Protein AF-A0AAU7AZY2-F1 (afdb_monomer_lite)

Radius of gyration: 29.82 Å; chains: 1; bounding box: 74×63×61 Å

Foldseek 3Di:
DDVVLVVLVVVVVVVLVVVLVVVDDPDDDPDPVVSVVSNVVSVVVCCVVCVVVLVVLVVVLVVVVVPDPCDDPVVSVCCSRVCVVVVNDDDPVVVVVVVVPDDLPQPPLVLLVVLVVVVQVVVVVQAPEDPQKDKDKDQFFFPAPQQDAQGKTKIFIWIWGDDDPFKIWTWEGQKMWIGGSSDSHIDIDGPHRHTHTLGIDTDDPQDPVNVVDDQDPSSVLVVCSNRSNPPCNVLVSLVVVCVRVVSHCPHPVNVRRHDDD

Organism: NCBI:txid2997339

Structure (mmCIF, N/CA/C/O backbone):
data_AF-A0AAU7AZY2-F1
#
_entry.id   AF-A0AAU7AZY2-F1
#
loop_
_atom_site.group_PDB
_atom_site.id
_atom_site.type_symbol
_atom_site.label_atom_id
_atom_site.label_alt_id
_atom_site.label_comp_id
_atom_site.label_asym_id
_atom_site.label_entity_id
_atom_site.label_seq_id
_atom_site.pdbx_PDB_ins_code
_atom_site.Cartn_x
_atom_site.Cartn_y
_atom_site.Cartn_z
_atom_site.occupancy
_atom_site.B_iso_or_equiv
_atom_site.auth_seq_id
_atom_site.auth_comp_id
_atom_site.auth_asym_id
_atom_site.auth_atom_id
_atom_site.pdbx_PDB_model_num
ATOM 1 N N . MET A 1 1 ? 48.987 -1.518 -33.619 1.00 43.12 1 MET A N 1
ATOM 2 C CA . MET A 1 1 ? 48.560 -0.159 -33.226 1.00 43.12 1 MET A CA 1
ATOM 3 C C . MET A 1 1 ? 47.787 0.430 -34.383 1.00 43.12 1 MET A C 1
ATOM 5 O O . MET A 1 1 ? 48.286 0.369 -35.498 1.00 43.12 1 MET A O 1
ATOM 9 N N . ASP A 1 2 ? 46.574 0.911 -34.129 1.00 46.41 2 ASP A N 1
ATOM 10 C CA . ASP A 1 2 ? 45.691 1.436 -35.169 1.00 46.41 2 ASP A CA 1
ATOM 11 C C . ASP A 1 2 ? 46.059 2.902 -35.482 1.00 46.41 2 ASP A C 1
ATOM 13 O O . ASP A 1 2 ? 46.004 3.741 -34.575 1.00 46.41 2 ASP A O 1
ATOM 17 N N . PRO A 1 3 ? 46.468 3.232 -36.722 1.00 54.12 3 PRO A N 1
ATOM 18 C CA . PRO A 1 3 ? 46.859 4.590 -37.099 1.00 54.12 3 PRO A CA 1
ATOM 19 C C . PRO A 1 3 ? 45.728 5.612 -36.913 1.00 54.12 3 PRO A C 1
ATOM 21 O O . PRO A 1 3 ? 46.008 6.790 -36.683 1.00 54.12 3 PRO A O 1
ATOM 24 N N . VAL A 1 4 ? 44.463 5.178 -36.940 1.00 49.12 4 VAL A N 1
ATOM 25 C CA . VAL A 1 4 ? 43.301 6.061 -36.760 1.00 49.12 4 VAL A CA 1
ATOM 26 C C . VAL A 1 4 ? 43.199 6.552 -35.314 1.00 49.12 4 VAL A C 1
ATOM 28 O O . VAL A 1 4 ? 42.989 7.741 -35.079 1.00 49.12 4 VAL A O 1
ATOM 31 N N . ALA A 1 5 ? 43.425 5.669 -34.337 1.00 46.25 5 ALA A N 1
ATOM 32 C CA . ALA A 1 5 ? 43.398 6.029 -32.919 1.00 46.25 5 ALA A CA 1
ATOM 33 C C . ALA A 1 5 ? 44.541 6.990 -32.547 1.00 46.25 5 ALA A C 1
ATOM 35 O O . ALA A 1 5 ? 44.341 7.932 -31.780 1.00 46.25 5 ALA A O 1
ATOM 36 N N . ILE A 1 6 ? 45.725 6.797 -33.142 1.00 54.19 6 ILE A N 1
ATOM 37 C CA . ILE A 1 6 ? 46.867 7.708 -32.974 1.00 54.19 6 ILE A CA 1
ATOM 38 C C . ILE A 1 6 ? 46.540 9.084 -33.568 1.00 54.19 6 ILE A C 1
ATOM 40 O O . ILE A 1 6 ? 46.788 10.103 -32.923 1.00 54.19 6 ILE A O 1
ATOM 44 N N . GLY A 1 7 ? 45.946 9.121 -34.765 1.00 67.50 7 GLY A N 1
ATOM 45 C CA . GLY A 1 7 ? 45.552 10.369 -35.422 1.00 67.50 7 GLY A CA 1
ATOM 46 C C . GLY A 1 7 ? 44.523 11.167 -34.620 1.00 67.50 7 GLY A C 1
ATOM 47 O O . GLY A 1 7 ? 44.646 12.384 -34.492 1.00 67.50 7 GLY A O 1
ATOM 48 N N . LEU A 1 8 ? 43.544 10.486 -34.021 1.00 55.59 8 LEU A N 1
ATOM 49 C CA . LEU A 1 8 ? 42.484 11.138 -33.251 1.00 55.59 8 LEU A CA 1
ATOM 50 C C . LEU A 1 8 ? 42.988 11.651 -31.893 1.00 55.59 8 LEU A C 1
ATOM 52 O O . LEU A 1 8 ? 42.669 12.774 -31.506 1.00 55.59 8 LEU A O 1
ATOM 56 N N . GLY A 1 9 ? 43.851 10.883 -31.216 1.00 55.81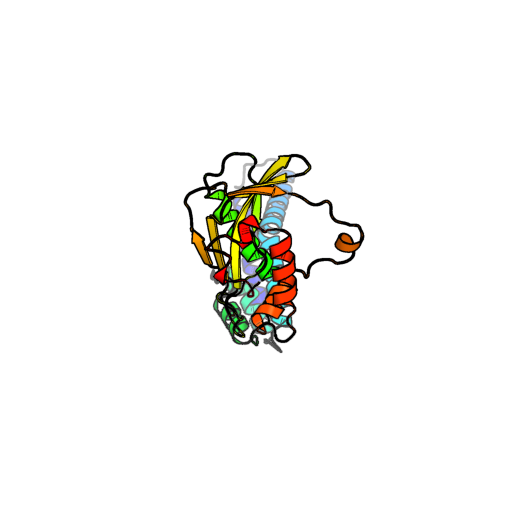 9 GLY A N 1
ATOM 57 C CA . GLY A 1 9 ? 44.547 11.344 -30.011 1.00 55.81 9 GLY A CA 1
ATOM 58 C C . GLY A 1 9 ? 45.436 12.562 -30.283 1.00 55.81 9 GLY A C 1
ATOM 59 O O . GLY A 1 9 ? 45.396 13.537 -29.533 1.00 55.81 9 GLY A O 1
ATOM 60 N N . ALA A 1 10 ? 46.168 12.558 -31.401 1.00 66.25 10 ALA A N 1
ATOM 61 C CA . ALA A 1 10 ? 46.969 13.704 -31.822 1.00 66.25 10 ALA A CA 1
ATOM 62 C C . ALA A 1 10 ? 46.100 14.942 -32.108 1.00 66.25 10 ALA A C 1
ATOM 64 O O . ALA A 1 10 ? 46.451 16.037 -31.676 1.00 66.25 10 ALA A O 1
ATOM 65 N N . ALA A 1 11 ? 44.946 14.780 -32.764 1.00 66.00 11 ALA A N 1
ATOM 66 C CA . ALA A 1 11 ? 44.032 15.884 -33.059 1.00 66.00 11 ALA A CA 1
ATOM 67 C C . ALA A 1 11 ? 43.454 16.538 -31.790 1.00 66.00 11 ALA A C 1
ATOM 69 O O . ALA A 1 11 ? 43.387 17.765 -31.712 1.00 66.00 11 ALA A O 1
ATOM 70 N N . VAL A 1 12 ? 43.094 15.744 -30.774 1.00 67.44 12 VAL A N 1
ATOM 71 C CA . VAL A 1 12 ? 42.618 16.265 -29.480 1.00 67.44 12 VAL A CA 1
ATOM 72 C C . VAL A 1 12 ? 43.737 17.003 -28.742 1.00 67.44 12 VAL A C 1
ATOM 74 O O . VAL A 1 12 ? 43.512 18.111 -28.257 1.00 67.44 12 VAL A O 1
ATOM 77 N N . CYS A 1 13 ? 44.955 16.452 -28.716 1.00 65.19 13 CYS A N 1
ATOM 78 C CA . CYS A 1 13 ? 46.115 17.134 -28.136 1.00 65.19 13 CYS A CA 1
ATOM 79 C C . CYS A 1 13 ? 46.409 18.469 -28.837 1.00 65.19 13 CYS A C 1
ATOM 81 O O . CYS A 1 13 ? 46.674 19.465 -28.167 1.00 65.19 13 CYS A O 1
ATOM 83 N N . VAL A 1 14 ? 46.309 18.513 -30.171 1.00 72.88 14 VAL A N 1
ATOM 84 C CA . VAL A 1 14 ? 46.468 19.747 -30.956 1.00 72.88 14 VAL A CA 1
ATOM 85 C C . VAL A 1 14 ? 45.365 20.751 -30.626 1.00 72.88 14 VAL A C 1
ATOM 87 O O . VAL A 1 14 ? 45.666 21.920 -30.416 1.00 72.88 14 VAL A O 1
ATOM 90 N N . LEU A 1 15 ? 44.105 20.321 -30.518 1.00 72.75 15 LEU A N 1
ATOM 91 C CA . LEU A 1 15 ? 42.989 21.211 -30.187 1.00 72.75 15 LEU A CA 1
ATOM 92 C C . LEU A 1 15 ? 43.138 21.826 -28.788 1.00 72.75 15 LEU A C 1
ATOM 94 O O . LEU A 1 15 ? 42.947 23.030 -28.623 1.00 72.75 15 LEU A O 1
ATOM 98 N N . VAL A 1 16 ? 43.525 21.021 -27.793 1.00 70.19 16 VAL A N 1
ATOM 99 C CA . VAL A 1 16 ? 43.800 21.499 -26.429 1.00 70.19 16 VAL A CA 1
ATOM 100 C C . VAL A 1 16 ? 44.985 22.465 -26.425 1.00 70.19 16 VAL A C 1
ATOM 102 O O . VAL A 1 16 ? 44.904 23.514 -25.790 1.00 70.19 16 VAL A O 1
ATOM 105 N N . ALA A 1 17 ? 46.048 22.170 -27.178 1.00 68.25 17 ALA A N 1
ATOM 106 C CA . ALA A 1 17 ? 47.197 23.064 -27.316 1.00 68.25 17 ALA A CA 1
ATOM 107 C C . ALA A 1 17 ? 46.830 24.392 -28.003 1.00 68.25 17 ALA A C 1
ATOM 109 O O . ALA A 1 17 ? 47.274 25.451 -27.564 1.00 68.25 17 ALA A O 1
ATOM 110 N N . VAL A 1 18 ? 45.978 24.365 -29.035 1.00 74.50 18 VAL A N 1
ATOM 111 C CA . VAL A 1 18 ? 45.472 25.572 -29.709 1.00 74.50 18 VAL A CA 1
ATOM 112 C C . VAL A 1 18 ? 44.622 26.407 -28.754 1.00 74.50 18 VAL A C 1
ATOM 114 O O . VAL A 1 18 ? 44.838 27.612 -28.653 1.00 74.50 18 VAL A O 1
ATOM 117 N N . LEU A 1 19 ? 43.706 25.786 -28.007 1.00 67.94 19 LEU A N 1
ATOM 118 C CA . LEU A 1 19 ? 42.885 26.484 -27.013 1.00 67.94 19 LEU A CA 1
ATOM 119 C C . LEU A 1 19 ? 43.738 27.080 -25.887 1.00 67.94 19 LEU A C 1
ATOM 121 O O . LEU A 1 19 ? 43.509 28.221 -25.496 1.00 67.94 19 LEU A O 1
ATOM 125 N N . ALA A 1 20 ? 44.762 26.360 -25.425 1.00 66.69 20 ALA A N 1
ATOM 126 C CA . ALA A 1 20 ? 45.720 26.877 -24.453 1.00 66.69 20 ALA A CA 1
ATOM 127 C C . ALA A 1 20 ? 46.528 28.062 -25.016 1.00 66.69 20 ALA A C 1
ATOM 129 O O . ALA A 1 20 ? 46.729 29.049 -24.316 1.00 66.69 20 ALA A O 1
ATOM 130 N N . SER A 1 21 ? 46.925 28.016 -26.295 1.00 65.19 21 SER A N 1
ATOM 131 C CA . SER A 1 21 ? 47.669 29.106 -26.952 1.00 65.19 21 SER A CA 1
ATOM 132 C C . SER A 1 21 ? 46.843 30.378 -27.175 1.00 65.19 21 SER A C 1
ATOM 134 O O . SER A 1 21 ? 47.401 31.460 -27.326 1.00 65.19 21 SER A O 1
ATOM 136 N N . GLN A 1 22 ? 45.513 30.266 -27.180 1.00 70.50 22 GLN A N 1
ATOM 137 C CA . GLN A 1 22 ? 44.601 31.405 -27.324 1.00 70.50 22 GLN A CA 1
ATOM 138 C C . GLN A 1 22 ? 44.412 32.170 -26.004 1.00 70.50 22 GLN A C 1
ATOM 140 O O . GLN A 1 22 ? 43.907 33.291 -26.018 1.00 70.50 22 GLN A O 1
ATOM 145 N N . LEU A 1 23 ? 44.808 31.580 -24.870 1.00 63.19 23 LEU A N 1
ATOM 146 C CA . LEU A 1 23 ? 44.657 32.186 -23.546 1.00 63.19 23 LEU A CA 1
ATOM 147 C C . LEU A 1 23 ? 45.763 33.196 -23.208 1.00 63.19 23 LEU A C 1
ATOM 149 O O . LEU A 1 23 ? 45.628 33.903 -22.213 1.00 63.19 23 LEU A O 1
ATOM 153 N N . ASP A 1 24 ? 46.803 33.315 -24.039 1.00 58.91 24 ASP A N 1
ATOM 154 C CA . ASP A 1 24 ? 47.909 34.245 -23.809 1.00 58.91 24 ASP A CA 1
ATOM 155 C C . ASP A 1 24 ? 48.273 35.009 -25.099 1.00 58.91 24 ASP A C 1
ATOM 157 O O . ASP A 1 24 ? 49.132 34.579 -25.873 1.00 58.91 24 ASP A O 1
ATOM 161 N N . PRO A 1 25 ? 47.601 36.135 -25.415 1.00 57.19 25 PRO A N 1
ATOM 162 C CA . PRO A 1 25 ? 48.044 36.982 -26.511 1.00 57.19 25 PRO A CA 1
ATOM 163 C C . PRO A 1 25 ? 49.436 37.546 -26.166 1.00 57.19 25 PRO A C 1
ATOM 165 O O . PRO A 1 25 ? 49.601 38.133 -25.091 1.00 57.19 25 PRO A O 1
ATOM 168 N N . PRO A 1 26 ? 50.439 37.407 -27.054 1.00 50.00 26 PRO A N 1
ATOM 169 C CA . PRO A 1 26 ? 51.818 37.778 -26.759 1.00 50.00 26 PRO A CA 1
ATOM 170 C C . PRO A 1 26 ? 51.903 39.258 -26.365 1.00 50.00 26 PRO A C 1
ATOM 172 O O . PRO A 1 26 ? 51.673 40.142 -27.190 1.00 50.00 26 PRO A O 1
ATOM 175 N N . GLY A 1 27 ? 52.216 39.521 -25.090 1.00 57.81 27 GLY A N 1
ATOM 176 C CA . GLY A 1 27 ? 52.507 40.867 -24.584 1.00 57.81 27 GLY A CA 1
ATOM 177 C C . GLY A 1 27 ? 51.808 41.319 -23.297 1.00 57.81 27 GLY A C 1
ATOM 178 O O . GLY A 1 27 ? 51.962 42.489 -22.953 1.00 57.81 27 GLY A O 1
ATOM 179 N N . ARG A 1 28 ? 51.048 40.473 -22.578 1.00 56.84 28 ARG A N 1
ATOM 180 C CA . ARG A 1 28 ? 50.338 40.907 -21.348 1.00 56.84 28 ARG A CA 1
ATOM 181 C C . ARG A 1 28 ? 50.865 40.387 -20.009 1.00 56.84 28 ARG A C 1
ATOM 183 O O . ARG A 1 28 ? 50.612 41.060 -19.014 1.00 56.84 28 ARG A O 1
ATOM 190 N N . SER A 1 29 ? 51.608 39.282 -19.950 1.00 55.84 29 SER A N 1
ATOM 191 C CA . SER A 1 29 ? 52.229 38.827 -18.696 1.00 55.84 29 SER A CA 1
ATOM 192 C C . SER A 1 29 ? 53.735 39.076 -18.707 1.00 55.84 29 SER A C 1
ATOM 194 O O . SER A 1 29 ? 54.453 38.534 -19.543 1.00 55.84 29 SER A O 1
ATOM 196 N N . SER A 1 30 ? 54.229 39.889 -17.772 1.00 61.66 30 SER A N 1
ATOM 197 C CA . SER A 1 30 ? 55.666 40.052 -17.510 1.00 61.66 30 SER A CA 1
ATOM 198 C C . SER A 1 30 ? 56.241 38.935 -16.631 1.00 61.66 30 SER A C 1
ATOM 200 O O . SER A 1 30 ? 57.443 38.935 -16.371 1.00 61.66 30 SER A O 1
ATOM 202 N N . ASP A 1 31 ? 55.399 38.009 -16.158 1.00 73.31 31 ASP A N 1
ATOM 203 C CA . ASP A 1 31 ? 55.789 36.930 -15.255 1.00 73.31 31 ASP A CA 1
ATOM 204 C C . ASP A 1 31 ? 55.658 35.554 -15.946 1.00 73.31 31 ASP A C 1
ATOM 206 O O . ASP A 1 31 ? 54.538 35.089 -16.196 1.00 73.31 31 ASP A O 1
ATOM 210 N N . PRO A 1 32 ? 56.784 34.891 -16.274 1.00 69.19 32 PRO A N 1
ATOM 211 C CA . PRO A 1 32 ? 56.788 33.590 -16.938 1.00 69.19 32 PRO A CA 1
ATOM 212 C C . PRO A 1 32 ? 56.263 32.442 -16.060 1.00 69.19 32 PRO A C 1
ATOM 214 O O . PRO A 1 32 ? 55.903 31.395 -16.600 1.00 69.19 32 PRO A O 1
ATOM 217 N N . SER A 1 33 ? 56.175 32.614 -14.735 1.00 67.94 33 SER A N 1
ATOM 218 C CA . SER A 1 33 ? 55.607 31.590 -13.845 1.00 67.94 33 SER A CA 1
ATOM 219 C C . SER A 1 33 ? 54.087 31.445 -14.010 1.00 67.94 33 SER A C 1
ATOM 221 O O . SER A 1 33 ? 53.573 30.326 -14.032 1.00 67.94 33 SER A O 1
ATOM 223 N N . MET A 1 34 ? 53.375 32.549 -14.270 1.00 64.44 34 MET A N 1
ATOM 224 C CA . MET A 1 34 ? 51.914 32.542 -14.432 1.00 64.44 34 MET A CA 1
ATOM 225 C C . MET A 1 34 ? 51.438 31.825 -15.704 1.00 64.44 34 MET A C 1
ATOM 227 O O . MET A 1 34 ? 50.333 31.286 -15.732 1.00 64.44 34 MET A O 1
ATOM 231 N N . VAL A 1 35 ? 52.270 31.767 -16.749 1.00 68.75 35 VAL A N 1
ATOM 232 C CA . VAL A 1 35 ? 51.948 31.057 -18.003 1.00 68.75 35 VAL A CA 1
ATOM 233 C C . VAL A 1 35 ? 51.902 29.544 -17.774 1.00 68.75 35 VAL A C 1
ATOM 235 O O . VAL A 1 35 ? 51.016 28.850 -18.278 1.00 68.75 35 VAL A O 1
ATOM 238 N N . TRP A 1 36 ? 52.830 29.026 -16.967 1.00 71.81 36 TRP A N 1
ATOM 239 C CA . TRP A 1 36 ? 52.859 27.613 -16.604 1.00 71.81 36 TRP A CA 1
ATOM 240 C C . TRP A 1 36 ? 51.675 27.240 -15.702 1.00 71.81 36 TRP A C 1
ATOM 242 O O . TRP A 1 36 ? 50.996 26.245 -15.966 1.00 71.81 36 TRP A O 1
ATOM 252 N N . GLU A 1 37 ? 51.366 28.063 -14.697 1.00 71.25 37 GLU A N 1
ATOM 253 C CA . GLU A 1 37 ? 50.232 27.832 -13.791 1.00 71.25 37 GLU A CA 1
ATOM 254 C C . GLU A 1 37 ? 48.881 27.867 -14.523 1.00 71.25 37 GLU A C 1
ATOM 256 O O . GLU A 1 37 ? 48.032 27.000 -14.293 1.00 71.25 37 GLU A O 1
ATOM 261 N N . ALA A 1 38 ? 48.699 28.796 -15.469 1.00 68.88 38 ALA A N 1
ATOM 262 C CA . ALA A 1 38 ? 47.509 28.849 -16.318 1.00 68.88 38 ALA A CA 1
ATOM 263 C C . ALA A 1 38 ? 47.376 27.596 -17.204 1.00 68.88 38 ALA A C 1
ATOM 265 O O . ALA A 1 38 ? 46.286 27.030 -17.319 1.00 68.88 38 ALA A O 1
ATOM 266 N N . GLY A 1 39 ? 48.484 27.106 -17.774 1.00 66.06 39 GLY A N 1
ATOM 267 C CA . GLY A 1 39 ? 48.505 25.858 -18.543 1.00 66.06 39 GLY A CA 1
ATOM 268 C C . GLY A 1 39 ? 48.114 24.634 -17.706 1.00 66.06 39 GLY A C 1
ATOM 269 O O . GLY A 1 39 ? 47.315 23.803 -18.149 1.00 66.06 39 GLY A O 1
ATOM 270 N N . VAL A 1 40 ? 48.611 24.548 -16.468 1.00 70.12 40 VAL A N 1
ATOM 271 C CA . VAL A 1 40 ? 48.247 23.481 -15.520 1.00 70.12 40 VAL A CA 1
ATOM 272 C C . VAL A 1 40 ? 46.771 23.572 -15.125 1.00 70.12 40 VAL A C 1
ATOM 274 O O . VAL A 1 40 ? 46.085 22.548 -15.113 1.00 70.12 40 VAL A O 1
ATOM 277 N N . ALA A 1 41 ? 46.250 24.774 -14.867 1.00 70.81 41 ALA A N 1
ATOM 278 C CA . ALA A 1 41 ? 44.848 24.983 -14.507 1.00 70.81 41 ALA A CA 1
ATOM 279 C C . ALA A 1 41 ? 43.882 24.579 -15.635 1.00 70.81 41 ALA A C 1
ATOM 281 O O . ALA A 1 41 ? 42.861 23.940 -15.373 1.00 70.81 41 ALA A O 1
ATOM 282 N N . VAL A 1 42 ? 44.219 24.875 -16.895 1.00 68.31 42 VAL A N 1
ATOM 283 C CA . VAL A 1 42 ? 43.435 24.448 -18.069 1.00 68.31 42 VAL A CA 1
ATOM 284 C C . VAL A 1 42 ? 43.494 22.930 -18.247 1.00 68.31 42 VAL A C 1
ATOM 286 O O . VAL A 1 42 ? 42.460 22.301 -18.481 1.00 68.31 42 VAL A O 1
ATOM 289 N N . GLY A 1 43 ? 44.675 22.327 -18.073 1.00 64.50 43 GLY A N 1
ATOM 290 C CA . GLY A 1 43 ? 44.844 20.873 -18.104 1.00 64.50 43 GLY A CA 1
ATOM 291 C C . GLY A 1 43 ? 44.009 20.163 -17.034 1.00 64.50 43 GLY A C 1
ATOM 292 O O . GLY A 1 43 ? 43.278 19.220 -17.340 1.00 64.50 43 GLY A O 1
ATOM 293 N N . PHE A 1 44 ? 44.040 20.655 -15.793 1.00 66.94 44 PHE A N 1
ATOM 294 C CA . PHE A 1 44 ? 43.207 20.131 -14.708 1.00 66.94 44 PHE A CA 1
ATOM 295 C C . PHE A 1 44 ? 41.717 20.379 -14.944 1.00 66.94 44 PHE A C 1
ATOM 297 O O . PHE A 1 44 ? 40.919 19.477 -14.708 1.00 66.94 44 PHE A O 1
ATOM 304 N N . GLY A 1 45 ? 41.326 21.548 -15.457 1.00 65.62 45 GLY A N 1
ATOM 305 C CA . GLY A 1 45 ? 39.937 21.840 -15.814 1.00 65.62 45 GLY A CA 1
ATOM 306 C C . GLY A 1 45 ? 39.395 20.865 -16.860 1.00 65.62 45 GLY A C 1
ATOM 307 O O . GLY A 1 45 ? 38.304 20.320 -16.693 1.00 65.62 45 GLY A O 1
ATOM 308 N N . ALA A 1 46 ? 40.188 20.559 -17.888 1.00 62.59 46 ALA A N 1
ATOM 309 C CA . ALA A 1 46 ? 39.833 19.562 -18.893 1.00 62.59 46 ALA A CA 1
ATOM 310 C C . ALA A 1 46 ? 39.681 18.158 -18.282 1.00 62.59 46 ALA A C 1
ATOM 312 O O . ALA A 1 46 ? 38.711 17.463 -18.581 1.00 62.59 46 ALA A O 1
ATOM 313 N N . VAL A 1 47 ? 40.582 17.753 -17.381 1.00 63.12 47 VAL A N 1
ATOM 314 C CA . VAL A 1 47 ? 40.503 16.457 -16.683 1.00 63.12 47 VAL A CA 1
ATOM 315 C C . VAL A 1 47 ? 39.317 16.393 -15.717 1.00 63.12 47 VAL A C 1
ATOM 317 O O . VAL A 1 47 ? 38.667 15.358 -15.633 1.00 63.12 47 VAL A O 1
ATOM 320 N N . VAL A 1 48 ? 38.982 17.473 -15.013 1.00 63.88 48 VAL A N 1
ATOM 321 C CA . VAL A 1 48 ? 37.860 17.502 -14.059 1.00 63.88 48 VAL A CA 1
ATOM 322 C C . VAL A 1 48 ? 36.510 17.517 -14.775 1.00 63.88 48 VAL A C 1
ATOM 324 O O . VAL A 1 48 ? 35.575 16.864 -14.320 1.00 63.88 48 VAL A O 1
ATOM 327 N N . VAL A 1 49 ? 36.398 18.215 -15.908 1.00 62.81 49 VAL A N 1
ATOM 328 C CA . VAL A 1 49 ? 35.147 18.280 -16.682 1.00 62.81 49 VAL A CA 1
ATOM 329 C C . VAL A 1 49 ? 34.957 17.026 -17.539 1.00 62.81 49 VAL A C 1
ATOM 331 O O . VAL A 1 49 ? 33.867 16.457 -17.562 1.00 62.81 49 VAL A O 1
ATOM 334 N N . ALA A 1 50 ? 36.005 16.555 -18.221 1.00 59.78 50 ALA A N 1
ATOM 335 C CA . ALA A 1 50 ? 35.909 15.390 -19.099 1.00 59.78 50 ALA A CA 1
ATOM 336 C C . ALA A 1 50 ? 36.124 14.060 -18.357 1.00 59.78 50 ALA A C 1
ATOM 338 O O . ALA A 1 50 ? 35.620 13.029 -18.793 1.00 59.78 50 ALA A O 1
ATOM 339 N N . GLY A 1 51 ? 36.844 14.050 -17.235 1.00 68.44 51 GLY A N 1
ATOM 340 C CA . GLY A 1 51 ? 37.184 12.839 -16.478 1.00 68.44 51 GLY A CA 1
ATOM 341 C C . GLY A 1 51 ? 35.973 12.030 -16.011 1.00 68.44 51 GLY A C 1
ATOM 342 O O . GLY A 1 51 ? 35.949 10.824 -16.255 1.00 68.44 51 GLY A O 1
ATOM 343 N N . PRO A 1 52 ? 34.932 12.647 -15.419 1.00 63.06 52 PRO A N 1
ATOM 344 C CA . PRO A 1 52 ? 33.696 11.949 -15.069 1.00 63.06 52 PRO A CA 1
ATOM 345 C C . PRO A 1 52 ? 32.987 11.348 -16.288 1.00 63.06 52 PRO A C 1
ATOM 347 O O . PRO A 1 52 ? 32.445 10.247 -16.199 1.00 63.06 52 PRO A O 1
ATOM 350 N N . PHE A 1 53 ? 33.033 12.030 -17.438 1.00 61.47 53 PHE A N 1
ATOM 351 C CA . PHE A 1 53 ? 32.466 11.533 -18.692 1.00 61.47 53 PHE A CA 1
ATOM 352 C C . PHE A 1 53 ? 33.237 10.309 -19.206 1.00 61.47 53 PHE A C 1
ATOM 354 O O . PHE A 1 53 ? 32.630 9.281 -19.497 1.00 61.47 53 PHE A O 1
ATOM 361 N N . TRP A 1 54 ? 34.572 10.365 -19.219 1.00 66.12 54 TRP A N 1
ATOM 362 C CA . TRP A 1 54 ? 35.428 9.238 -19.607 1.00 66.12 54 TRP A CA 1
ATOM 363 C C . TRP A 1 54 ? 35.314 8.043 -18.650 1.00 66.12 54 TRP A C 1
ATOM 365 O O . TRP A 1 54 ? 35.293 6.900 -19.106 1.00 66.12 54 TRP A O 1
ATOM 375 N N . LEU A 1 55 ? 35.171 8.284 -17.342 1.00 63.31 55 LEU A N 1
ATOM 376 C CA . LEU A 1 55 ? 34.922 7.238 -16.343 1.00 63.31 55 LEU A CA 1
ATOM 377 C C . LEU A 1 55 ? 33.559 6.572 -16.545 1.00 63.31 55 LEU A C 1
ATOM 379 O O . LEU A 1 55 ? 33.489 5.345 -16.610 1.00 63.31 55 LEU A O 1
ATOM 383 N N . ALA A 1 56 ? 32.489 7.357 -16.696 1.00 57.91 56 ALA A N 1
ATOM 384 C CA . ALA A 1 56 ? 31.155 6.827 -16.973 1.00 57.91 56 ALA A CA 1
ATOM 385 C C . ALA A 1 56 ? 31.140 6.015 -18.277 1.00 57.91 56 ALA A C 1
ATOM 387 O O . ALA A 1 56 ? 30.576 4.921 -18.331 1.00 57.91 56 ALA A O 1
ATOM 388 N N . GLN A 1 57 ? 31.826 6.512 -19.306 1.00 64.25 57 GLN A N 1
ATOM 389 C CA . GLN A 1 57 ? 31.964 5.824 -20.580 1.00 64.25 57 GLN A CA 1
ATOM 390 C C . GLN A 1 57 ? 32.774 4.527 -20.453 1.00 64.25 57 GLN A C 1
ATOM 392 O O . GLN A 1 57 ? 32.398 3.517 -21.037 1.00 64.25 57 GLN A O 1
ATOM 397 N N . GLY A 1 58 ? 33.853 4.511 -19.665 1.00 65.25 58 GLY A N 1
ATOM 398 C CA . GLY A 1 58 ? 34.634 3.304 -19.381 1.00 65.25 58 GLY A CA 1
ATOM 399 C C . GLY A 1 58 ? 33.836 2.236 -18.637 1.00 65.25 58 GLY A C 1
ATOM 400 O O . GLY A 1 58 ? 33.876 1.069 -19.023 1.00 65.25 58 GLY A O 1
ATOM 401 N N . VAL A 1 59 ? 33.055 2.630 -17.628 1.00 62.62 59 VAL A N 1
ATOM 402 C CA . VAL A 1 59 ? 32.174 1.712 -16.887 1.00 62.62 59 VAL A CA 1
ATOM 403 C C . VAL A 1 59 ? 31.117 1.106 -17.811 1.00 62.62 59 VAL A C 1
ATOM 405 O O . VAL A 1 59 ? 30.925 -0.106 -17.798 1.00 62.62 59 VAL A O 1
ATOM 408 N N . LEU A 1 60 ? 30.471 1.912 -18.660 1.00 57.50 60 LEU A N 1
ATOM 409 C CA . LEU A 1 60 ? 29.470 1.423 -19.616 1.00 57.50 60 LEU A CA 1
ATOM 410 C C . LEU A 1 60 ? 30.070 0.469 -20.663 1.00 57.50 60 LEU A C 1
ATOM 412 O O . LEU A 1 60 ? 29.465 -0.559 -20.962 1.00 57.50 60 LEU A O 1
ATOM 416 N N . THR A 1 61 ? 31.268 0.762 -21.173 1.00 58.72 61 THR A N 1
ATOM 417 C CA . THR A 1 61 ? 32.023 -0.118 -22.084 1.00 58.72 61 THR A CA 1
ATOM 418 C C . THR A 1 61 ? 32.371 -1.452 -21.423 1.00 58.72 61 THR A C 1
ATOM 420 O O . THR A 1 61 ? 32.237 -2.506 -22.043 1.00 58.72 61 THR A O 1
ATOM 423 N N . LEU A 1 62 ? 32.792 -1.422 -20.157 1.00 60.84 62 LEU A N 1
ATOM 424 C CA . LEU A 1 62 ? 33.169 -2.619 -19.408 1.00 60.84 62 LEU A CA 1
ATOM 425 C C . LEU A 1 62 ? 31.948 -3.492 -19.096 1.00 60.84 62 LEU A C 1
ATOM 427 O O . LEU A 1 62 ? 32.007 -4.708 -19.255 1.00 60.84 62 LEU A O 1
ATOM 431 N N . LEU A 1 63 ? 30.819 -2.874 -18.741 1.00 60.34 63 LEU A N 1
ATOM 432 C CA . LEU A 1 63 ? 29.543 -3.572 -18.578 1.00 60.34 63 LEU A CA 1
ATOM 433 C C . LEU A 1 63 ? 29.067 -4.200 -19.896 1.00 60.34 63 LEU A C 1
ATOM 435 O O . LEU A 1 63 ? 28.653 -5.353 -19.890 1.00 60.34 63 LEU A O 1
ATOM 439 N N . ALA A 1 64 ? 29.191 -3.496 -21.026 1.00 57.09 64 ALA A N 1
ATOM 440 C CA . ALA A 1 64 ? 28.843 -4.039 -22.341 1.00 57.09 64 ALA A CA 1
ATOM 441 C C . ALA A 1 64 ? 29.738 -5.226 -22.755 1.00 57.09 64 ALA A C 1
ATOM 443 O O . ALA A 1 64 ? 29.253 -6.172 -23.367 1.00 57.09 64 ALA A O 1
ATOM 444 N N . MET A 1 65 ? 31.026 -5.217 -22.386 1.00 56.72 65 MET A N 1
ATOM 445 C CA . MET A 1 65 ? 31.937 -6.349 -22.618 1.00 56.72 65 MET A CA 1
ATOM 446 C C . MET A 1 65 ? 31.605 -7.592 -21.786 1.00 56.72 65 MET A C 1
ATOM 448 O O . MET A 1 65 ? 31.908 -8.702 -22.214 1.00 56.72 65 MET A O 1
ATOM 452 N N . LEU A 1 66 ? 31.044 -7.410 -20.590 1.00 63.19 66 LEU A N 1
ATOM 453 C CA . LEU A 1 66 ? 30.692 -8.516 -19.700 1.00 63.19 66 LEU A CA 1
ATOM 454 C C . LEU A 1 66 ? 29.339 -9.152 -20.055 1.00 63.19 66 LEU A C 1
ATOM 456 O O . LEU A 1 66 ? 29.144 -10.327 -19.755 1.00 63.19 66 LEU A O 1
ATOM 460 N N . ASP A 1 67 ? 28.423 -8.392 -20.666 1.00 55.81 67 ASP A N 1
ATOM 461 C CA . ASP A 1 67 ? 27.043 -8.826 -20.949 1.00 55.81 67 ASP A CA 1
ATOM 462 C C . ASP A 1 67 ? 26.895 -9.500 -22.333 1.00 55.81 67 ASP A C 1
ATOM 464 O O . ASP A 1 67 ? 26.092 -10.420 -22.487 1.00 55.81 67 ASP A O 1
ATOM 468 N N . ASP A 1 68 ? 27.702 -9.114 -23.332 1.00 47.41 68 ASP A N 1
ATOM 469 C CA . ASP A 1 68 ? 27.665 -9.700 -24.680 1.00 47.41 68 ASP A CA 1
ATOM 470 C C . ASP A 1 68 ? 28.841 -10.664 -24.907 1.00 47.41 68 ASP A C 1
ATOM 472 O O . ASP A 1 68 ? 30.008 -10.279 -24.832 1.00 47.41 68 ASP A O 1
ATOM 476 N N . GLY A 1 69 ? 28.544 -11.921 -25.254 1.00 51.09 69 GLY A N 1
ATOM 477 C CA . GLY A 1 69 ? 29.507 -12.997 -25.531 1.00 51.09 69 GLY A CA 1
ATOM 478 C C . GLY A 1 69 ? 30.414 -12.791 -26.757 1.00 51.09 69 GLY A C 1
ATOM 479 O O . GLY A 1 69 ? 30.423 -13.628 -27.657 1.00 51.09 69 GLY A O 1
ATOM 480 N N . GLY A 1 70 ? 31.206 -11.715 -26.788 1.00 49.28 70 GLY A N 1
ATOM 481 C CA . GLY A 1 70 ? 32.258 -11.484 -27.780 1.00 49.28 70 GLY A CA 1
ATOM 482 C C . GLY A 1 70 ? 32.000 -10.343 -28.765 1.00 49.28 70 GLY A C 1
ATOM 483 O O . GLY A 1 70 ? 32.241 -10.514 -29.961 1.00 49.28 70 GLY A O 1
ATOM 484 N N . ALA A 1 71 ? 31.566 -9.163 -28.305 1.00 57.44 71 ALA A N 1
ATOM 485 C CA . ALA A 1 71 ? 31.664 -7.968 -29.147 1.00 57.44 71 ALA A CA 1
ATOM 486 C C . ALA A 1 71 ? 33.142 -7.749 -29.552 1.00 57.44 71 ALA A C 1
ATOM 488 O O . ALA A 1 71 ? 34.021 -7.720 -28.683 1.00 57.44 71 ALA A O 1
ATOM 489 N N . PRO A 1 72 ? 33.464 -7.624 -30.853 1.00 59.03 72 PRO A N 1
ATOM 490 C CA . PRO A 1 72 ? 34.849 -7.548 -31.286 1.00 59.03 72 PRO A CA 1
ATOM 491 C C . PRO A 1 72 ? 35.479 -6.248 -30.778 1.00 59.03 72 PRO A C 1
ATOM 493 O O . PRO A 1 72 ? 34.945 -5.160 -30.992 1.00 59.03 72 PRO A O 1
ATOM 496 N N . ALA A 1 73 ? 36.634 -6.363 -30.114 1.00 57.12 73 ALA A N 1
ATOM 497 C CA . ALA A 1 73 ? 37.292 -5.270 -29.393 1.00 57.12 73 ALA A CA 1
ATOM 498 C C . ALA A 1 73 ? 37.474 -3.983 -30.225 1.00 57.12 73 ALA A C 1
ATOM 500 O O . ALA A 1 73 ? 37.429 -2.886 -29.675 1.00 57.12 73 ALA A O 1
ATOM 501 N N . TRP A 1 74 ? 37.625 -4.090 -31.550 1.00 60.66 74 TRP A N 1
ATOM 502 C CA . TRP A 1 74 ? 37.749 -2.933 -32.445 1.00 60.66 74 TRP A CA 1
ATOM 503 C C . TRP A 1 74 ? 36.470 -2.075 -32.518 1.00 60.66 74 TRP A C 1
ATOM 505 O O . TRP A 1 74 ? 36.565 -0.855 -32.638 1.00 60.66 74 TRP A O 1
ATOM 515 N N . GLY A 1 75 ? 35.281 -2.675 -32.388 1.00 66.69 75 GLY A N 1
ATOM 516 C CA . GLY A 1 75 ? 34.006 -1.950 -32.396 1.00 66.69 75 GLY A CA 1
ATOM 517 C C . GLY A 1 75 ? 33.819 -1.079 -31.152 1.00 66.69 75 GLY A C 1
ATOM 518 O O . GLY A 1 75 ? 33.290 0.026 -31.245 1.00 66.69 75 GLY A O 1
ATOM 519 N N . LEU A 1 76 ? 34.333 -1.534 -30.004 1.00 59.91 76 LEU A N 1
ATOM 520 C CA . LEU A 1 76 ? 34.344 -0.772 -28.751 1.00 59.91 76 LEU A CA 1
ATOM 521 C C . LEU A 1 76 ? 35.298 0.424 -28.828 1.00 59.91 76 LEU A C 1
ATOM 523 O O . LEU A 1 76 ? 34.939 1.502 -28.366 1.00 59.91 76 LEU A O 1
ATOM 527 N N . TRP A 1 77 ? 36.460 0.272 -29.471 1.00 61.44 77 TRP A N 1
ATOM 528 C CA . TRP A 1 77 ? 37.394 1.380 -29.705 1.00 61.44 77 TRP A CA 1
ATOM 529 C C . TRP A 1 77 ? 36.822 2.443 -30.644 1.00 61.44 77 TRP A C 1
ATOM 531 O O . TRP A 1 77 ? 36.886 3.633 -30.329 1.00 61.44 77 TRP A O 1
ATOM 541 N N . LEU A 1 78 ? 36.219 2.027 -31.764 1.00 62.03 78 LEU A N 1
ATOM 542 C CA . LEU A 1 78 ? 35.550 2.946 -32.686 1.00 62.03 78 LEU A CA 1
ATOM 543 C C . LEU A 1 78 ? 34.439 3.717 -31.962 1.00 62.03 78 LEU A C 1
ATOM 545 O O . LEU A 1 78 ? 34.325 4.929 -32.106 1.00 62.03 78 LEU A O 1
ATOM 549 N N . TRP A 1 79 ? 33.664 3.030 -31.125 1.00 65.31 79 TRP A N 1
ATOM 550 C CA . TRP A 1 79 ? 32.606 3.649 -30.340 1.00 65.31 79 TRP A CA 1
ATOM 551 C C . TRP A 1 79 ? 33.156 4.651 -29.310 1.00 65.31 79 TRP A C 1
ATOM 553 O O . TRP A 1 79 ? 32.662 5.773 -29.233 1.00 65.31 79 TRP A O 1
ATOM 563 N N . TRP A 1 80 ? 34.217 4.291 -28.576 1.00 63.25 80 TRP A N 1
ATOM 564 C CA . TRP A 1 80 ? 34.814 5.136 -27.531 1.00 63.25 80 TRP A CA 1
ATOM 565 C C . TRP A 1 80 ? 35.344 6.473 -28.059 1.00 63.25 80 TRP A C 1
ATOM 567 O O . TRP A 1 80 ? 35.288 7.480 -27.353 1.00 63.25 80 TRP A O 1
ATOM 577 N N . PHE A 1 81 ? 35.839 6.485 -29.297 1.00 65.88 81 PHE A N 1
ATOM 578 C CA . PHE A 1 81 ? 36.467 7.659 -29.900 1.00 65.88 81 PHE A CA 1
ATOM 579 C C . PHE A 1 81 ? 35.566 8.424 -30.870 1.00 65.88 81 PHE A C 1
ATOM 581 O O . PHE A 1 81 ? 35.655 9.648 -30.937 1.00 65.88 81 PHE A O 1
ATOM 588 N N . VAL A 1 82 ? 34.695 7.742 -31.618 1.00 63.34 82 VAL A N 1
ATOM 589 C CA . VAL A 1 82 ? 33.875 8.386 -32.656 1.00 63.34 82 VAL A CA 1
ATOM 590 C C . VAL A 1 82 ? 32.558 8.907 -32.086 1.00 63.34 82 VAL A C 1
ATOM 592 O O . VAL A 1 82 ? 32.142 10.003 -32.458 1.00 63.34 82 VAL A O 1
ATOM 595 N N . ALA A 1 83 ? 31.919 8.182 -31.159 1.00 61.47 83 ALA A N 1
ATOM 596 C CA . ALA A 1 83 ? 30.590 8.540 -30.654 1.00 61.47 83 ALA A CA 1
ATOM 597 C C . ALA A 1 83 ? 30.527 9.931 -29.981 1.00 61.47 83 ALA A C 1
ATOM 599 O O . ALA A 1 83 ? 29.603 10.684 -30.303 1.00 61.47 83 ALA A O 1
ATOM 600 N N . PRO A 1 84 ? 31.512 10.349 -29.155 1.00 56.53 84 PRO A N 1
ATOM 601 C CA . PRO A 1 84 ? 31.515 11.693 -28.573 1.00 56.53 84 PRO A CA 1
ATOM 602 C C . PRO A 1 84 ? 31.701 12.800 -29.620 1.00 56.53 84 PRO A C 1
ATOM 604 O O . PRO A 1 84 ? 31.111 13.869 -29.498 1.00 56.53 84 PRO A O 1
ATOM 607 N N . VAL A 1 85 ? 32.489 12.539 -30.670 1.00 57.34 85 VAL A N 1
ATOM 608 C CA . VAL A 1 85 ? 32.831 13.527 -31.709 1.00 57.34 85 VAL A CA 1
ATOM 609 C C . VAL A 1 85 ? 31.653 13.797 -32.646 1.00 57.34 85 VAL A C 1
ATOM 611 O O . VAL A 1 85 ? 31.462 14.928 -33.082 1.00 57.34 85 VAL A O 1
ATOM 614 N N . VAL A 1 86 ? 30.834 12.783 -32.932 1.00 61.91 86 VAL A N 1
ATOM 615 C CA . VAL A 1 86 ? 29.651 12.928 -33.802 1.00 61.91 86 VAL A CA 1
ATOM 616 C C . VAL A 1 86 ? 28.356 13.194 -33.027 1.00 61.91 86 VAL A C 1
ATOM 618 O O . VAL A 1 86 ? 27.276 13.186 -33.615 1.00 61.91 86 VAL A O 1
ATOM 621 N N . GLY A 1 87 ? 28.441 13.418 -31.710 1.00 50.72 87 GLY A N 1
ATOM 622 C CA . GLY A 1 87 ? 27.273 13.659 -30.858 1.00 50.72 87 GLY A CA 1
ATOM 623 C C . GLY A 1 87 ? 26.331 12.454 -30.743 1.00 50.72 87 GLY A C 1
ATOM 624 O O . GLY A 1 87 ? 25.156 12.614 -30.406 1.00 50.72 87 GLY A O 1
ATOM 625 N N . TRP A 1 88 ? 26.820 11.242 -31.022 1.00 60.81 88 TRP A N 1
ATOM 626 C CA . TRP A 1 88 ? 26.053 10.019 -30.813 1.00 60.81 88 TRP A CA 1
ATOM 627 C C . TRP A 1 88 ? 26.048 9.675 -29.326 1.00 60.81 88 TRP A C 1
ATOM 629 O O . TRP A 1 88 ? 27.010 9.142 -28.779 1.00 60.81 88 TRP A O 1
ATOM 639 N N . SER A 1 89 ? 24.936 9.987 -28.662 1.00 50.84 89 SER A N 1
ATOM 640 C CA . SER A 1 89 ? 24.685 9.540 -27.296 1.00 50.84 89 SER A CA 1
ATOM 641 C C . SER A 1 89 ? 24.515 8.013 -27.244 1.00 50.84 89 SER A C 1
ATOM 643 O O . SER A 1 89 ? 24.134 7.397 -28.249 1.00 50.84 89 SER A O 1
ATOM 645 N N . PRO A 1 90 ? 24.790 7.368 -26.093 1.00 50.53 90 PRO A N 1
ATOM 646 C CA . PRO A 1 90 ? 24.713 5.920 -25.983 1.00 50.53 90 PRO A CA 1
ATOM 647 C C . PRO A 1 90 ? 23.323 5.419 -26.361 1.00 50.53 90 PRO A C 1
ATOM 649 O O . PRO A 1 90 ? 22.314 5.762 -25.745 1.00 50.53 90 PRO A O 1
ATOM 652 N N . GLY A 1 91 ? 23.292 4.652 -27.450 1.00 50.94 91 GLY A N 1
ATOM 653 C CA . GLY A 1 91 ? 22.097 4.371 -28.219 1.00 50.94 91 GLY A CA 1
ATOM 654 C C . GLY A 1 91 ? 21.006 3.693 -27.401 1.00 50.94 91 GLY A C 1
ATOM 655 O O . GLY A 1 91 ? 21.144 2.556 -26.946 1.00 50.94 91 GLY A O 1
ATOM 656 N N . ALA A 1 92 ? 19.843 4.341 -27.370 1.00 51.66 92 ALA A N 1
ATOM 657 C CA . ALA A 1 92 ? 18.567 3.755 -26.972 1.00 51.66 92 ALA A CA 1
ATOM 658 C C . ALA A 1 92 ? 18.253 2.417 -27.684 1.00 51.66 92 ALA A C 1
ATOM 660 O O . ALA A 1 92 ? 17.334 1.714 -27.273 1.00 51.66 92 ALA A O 1
ATOM 661 N N . SER A 1 93 ? 18.978 2.076 -28.753 1.00 53.16 93 SER A N 1
ATOM 662 C CA . SER A 1 93 ? 18.923 0.829 -29.520 1.00 53.16 93 SER A CA 1
ATOM 663 C C . SER A 1 93 ? 19.555 -0.362 -28.785 1.00 53.16 93 SER A C 1
ATOM 665 O O . SER A 1 93 ? 18.946 -1.427 -28.760 1.00 53.16 93 SER A O 1
ATOM 667 N N . VAL A 1 94 ? 20.719 -0.185 -28.142 1.00 53.91 94 VAL A N 1
ATOM 668 C CA . VAL A 1 94 ? 21.402 -1.254 -27.378 1.00 53.91 94 VAL A CA 1
ATOM 669 C C . VAL A 1 94 ? 20.631 -1.536 -26.090 1.00 53.91 94 VAL A C 1
ATOM 671 O O . VAL A 1 94 ? 20.286 -2.678 -25.806 1.00 53.91 94 VAL A O 1
ATOM 674 N N . VAL A 1 95 ? 20.199 -0.480 -25.390 1.00 53.06 95 VAL A N 1
ATOM 675 C CA . VAL A 1 95 ? 19.322 -0.592 -24.209 1.00 53.06 95 VAL A CA 1
ATOM 676 C C . VAL A 1 95 ? 17.989 -1.279 -24.554 1.00 53.06 95 VAL A C 1
ATOM 678 O O . VAL A 1 95 ? 17.476 -2.076 -23.767 1.00 53.06 95 VAL A O 1
ATOM 681 N N . ARG A 1 96 ? 17.427 -1.018 -25.746 1.00 54.56 96 ARG A N 1
ATOM 682 C CA . ARG A 1 96 ? 16.217 -1.703 -26.242 1.00 54.56 96 ARG A CA 1
ATOM 683 C C . ARG A 1 96 ? 16.468 -3.166 -26.618 1.00 54.56 96 ARG A C 1
ATOM 685 O O . ARG A 1 96 ? 15.576 -3.981 -26.393 1.00 54.56 96 ARG A O 1
ATOM 692 N N . GLY A 1 97 ? 17.636 -3.496 -27.170 1.00 52.22 97 GLY A N 1
ATOM 693 C CA . GLY A 1 97 ? 18.032 -4.869 -27.503 1.00 52.22 97 GLY A CA 1
ATOM 694 C C . GLY A 1 97 ? 18.207 -5.738 -26.257 1.00 52.22 97 GLY A C 1
ATOM 695 O O . GLY A 1 97 ? 17.560 -6.777 -26.141 1.00 52.22 97 GLY A O 1
ATOM 696 N N . VAL A 1 98 ? 18.957 -5.241 -25.270 1.00 52.25 98 VAL A N 1
ATOM 697 C CA . VAL A 1 98 ? 19.175 -5.911 -23.973 1.00 52.25 98 VAL A CA 1
ATOM 698 C C . VAL A 1 98 ? 17.860 -6.093 -23.202 1.00 52.25 98 VAL A C 1
ATOM 700 O O . VAL A 1 98 ? 17.630 -7.133 -22.585 1.00 52.25 98 VAL A O 1
ATOM 703 N N . ARG A 1 99 ? 16.927 -5.130 -23.285 1.00 51.16 99 ARG A N 1
ATOM 704 C CA . ARG A 1 99 ? 15.579 -5.282 -22.699 1.00 51.16 99 ARG A CA 1
ATOM 705 C C . ARG A 1 99 ? 14.726 -6.363 -23.368 1.00 51.16 99 ARG A C 1
ATOM 707 O O . ARG A 1 99 ? 13.866 -6.915 -22.693 1.00 51.16 99 ARG A O 1
ATOM 714 N N . ARG A 1 100 ? 14.921 -6.644 -24.662 1.00 51.12 100 ARG A N 1
ATOM 715 C CA . ARG A 1 100 ? 14.122 -7.631 -25.416 1.00 51.12 100 ARG A CA 1
ATOM 716 C C . ARG A 1 100 ? 14.627 -9.065 -25.277 1.00 51.12 100 ARG A C 1
ATOM 718 O O . ARG A 1 100 ? 13.826 -9.979 -25.420 1.00 51.12 100 ARG A O 1
ATOM 725 N N . ALA A 1 101 ? 15.916 -9.261 -25.008 1.00 47.06 101 ALA A N 1
ATOM 726 C CA . ALA A 1 101 ? 16.512 -10.592 -24.875 1.00 47.06 101 ALA A CA 1
ATOM 727 C C . ALA A 1 101 ? 16.441 -11.162 -23.447 1.00 47.06 101 ALA A C 1
ATOM 729 O O . ALA A 1 101 ? 16.723 -12.340 -23.237 1.00 47.06 101 ALA A O 1
ATOM 730 N N . ARG A 1 102 ? 16.066 -10.347 -22.451 1.00 44.72 102 ARG A N 1
ATOM 731 C CA . ARG A 1 102 ? 15.971 -10.809 -21.067 1.00 44.72 102 ARG A CA 1
ATOM 732 C C . ARG A 1 102 ? 14.698 -11.655 -20.909 1.00 44.72 102 ARG A C 1
ATOM 734 O O . ARG A 1 102 ? 13.617 -11.117 -21.160 1.00 44.72 102 ARG A O 1
ATOM 741 N N . PRO A 1 103 ? 14.786 -12.934 -20.488 1.00 48.97 103 PRO A N 1
ATOM 742 C CA . PRO A 1 103 ? 13.596 -13.692 -20.101 1.00 48.97 103 PRO A CA 1
ATOM 743 C C . PRO A 1 103 ? 12.827 -12.873 -19.066 1.00 48.97 103 PRO A C 1
ATOM 745 O O . PRO A 1 103 ? 13.474 -12.149 -18.304 1.00 48.97 103 PRO A O 1
ATOM 748 N N . ALA A 1 104 ? 11.489 -12.942 -19.089 1.00 55.16 104 ALA A N 1
ATOM 749 C CA . ALA A 1 104 ? 10.597 -12.177 -18.217 1.00 55.16 104 ALA A CA 1
ATOM 750 C C . ALA A 1 104 ? 11.155 -12.182 -16.790 1.00 55.16 104 ALA A C 1
ATOM 752 O O . ALA A 1 104 ? 11.072 -13.178 -16.073 1.00 55.16 104 ALA A O 1
ATOM 753 N N . ARG A 1 105 ? 11.859 -11.101 -16.438 1.00 60.41 105 ARG A N 1
ATOM 754 C CA . ARG A 1 105 ? 12.591 -11.027 -15.183 1.00 60.41 105 ARG A CA 1
ATOM 755 C C . ARG A 1 105 ? 11.513 -10.966 -14.129 1.00 60.41 105 ARG A C 1
ATOM 757 O O . ARG A 1 105 ? 10.689 -10.054 -14.183 1.00 60.41 105 ARG A O 1
ATOM 764 N N . GLU A 1 106 ? 11.515 -11.942 -13.227 1.00 64.06 106 GLU A N 1
ATOM 765 C CA . GLU A 1 106 ? 10.658 -11.912 -12.052 1.00 64.06 106 GLU A CA 1
ATOM 766 C C . GLU A 1 106 ? 10.751 -10.497 -11.462 1.00 64.06 106 GLU A C 1
ATOM 768 O O . GLU A 1 106 ? 11.874 -10.014 -11.245 1.00 64.06 106 GLU A O 1
ATOM 773 N N . PRO A 1 107 ? 9.627 -9.761 -11.369 1.00 67.81 107 PRO A N 1
ATOM 774 C CA . PRO A 1 107 ? 9.667 -8.357 -11.006 1.00 67.81 107 PRO A CA 1
ATOM 775 C C . PRO A 1 107 ? 10.396 -8.223 -9.682 1.00 67.81 107 PRO A C 1
ATOM 777 O O . PRO A 1 107 ? 10.017 -8.874 -8.711 1.00 67.81 107 PRO A O 1
ATOM 780 N N . ASP A 1 108 ? 11.440 -7.397 -9.651 1.00 85.88 108 ASP A N 1
ATOM 781 C CA . ASP A 1 108 ? 12.153 -7.108 -8.416 1.00 85.88 108 ASP A CA 1
ATOM 782 C C . ASP A 1 108 ? 11.144 -6.535 -7.411 1.00 85.88 108 ASP A C 1
ATOM 784 O O . ASP A 1 108 ? 10.672 -5.403 -7.547 1.00 85.88 108 ASP A O 1
ATOM 788 N N . LEU A 1 109 ? 10.757 -7.357 -6.434 1.00 85.44 109 LEU A N 1
ATOM 789 C CA . LEU A 1 109 ? 9.700 -7.033 -5.482 1.00 85.44 109 LEU A CA 1
ATOM 790 C C . LEU A 1 109 ? 10.071 -5.805 -4.643 1.00 85.44 109 LEU A C 1
ATOM 792 O O . LEU A 1 109 ? 9.178 -5.068 -4.221 1.00 85.44 109 LEU A O 1
ATOM 796 N N . HIS A 1 110 ? 11.369 -5.540 -4.449 1.00 85.69 110 HIS A N 1
ATOM 797 C CA . HIS A 1 110 ? 11.835 -4.324 -3.788 1.00 85.69 110 HIS A CA 1
ATOM 798 C C . HIS A 1 110 ? 11.602 -3.092 -4.660 1.00 85.69 110 HIS A C 1
ATOM 800 O O . HIS A 1 110 ? 11.082 -2.090 -4.167 1.00 85.69 110 HIS A O 1
ATOM 806 N N . ALA A 1 111 ? 11.914 -3.176 -5.956 1.00 90.12 111 ALA A N 1
ATOM 807 C CA . ALA A 1 111 ? 11.638 -2.096 -6.900 1.00 90.12 111 ALA A CA 1
ATOM 808 C C . ALA A 1 111 ? 10.130 -1.814 -7.007 1.00 90.12 111 ALA A C 1
ATOM 810 O O . ALA A 1 111 ? 9.719 -0.654 -7.029 1.00 90.12 111 ALA A O 1
ATOM 811 N N . VAL A 1 112 ? 9.299 -2.861 -6.996 1.00 91.62 112 VAL A N 1
ATOM 812 C CA . VAL A 1 112 ? 7.836 -2.728 -6.971 1.00 91.62 112 VAL A CA 1
ATOM 813 C C . VAL A 1 112 ? 7.361 -2.032 -5.693 1.00 91.62 112 VAL A C 1
ATOM 815 O O . VAL A 1 112 ? 6.589 -1.075 -5.766 1.00 91.62 112 VAL A O 1
ATOM 818 N N . ALA A 1 113 ? 7.835 -2.467 -4.522 1.00 91.56 113 ALA A N 1
ATOM 819 C CA . ALA A 1 113 ? 7.470 -1.847 -3.250 1.00 91.56 113 ALA A CA 1
ATOM 820 C C . ALA A 1 113 ? 7.884 -0.365 -3.196 1.00 91.56 113 ALA A C 1
ATOM 822 O O . ALA A 1 113 ? 7.104 0.477 -2.741 1.00 91.56 113 ALA A O 1
ATOM 823 N N . ALA A 1 114 ? 9.071 -0.036 -3.715 1.00 92.88 114 ALA A N 1
ATOM 824 C CA . ALA A 1 114 ? 9.554 1.336 -3.829 1.00 92.88 114 ALA A CA 1
ATOM 825 C C . ALA A 1 114 ? 8.689 2.174 -4.785 1.00 92.88 114 ALA A C 1
ATOM 827 O O . ALA A 1 114 ? 8.308 3.290 -4.436 1.00 92.88 114 ALA A O 1
ATOM 828 N N . ALA A 1 115 ? 8.307 1.631 -5.945 1.00 95.06 115 ALA A N 1
ATOM 829 C CA . ALA A 1 115 ? 7.440 2.320 -6.901 1.00 95.06 115 ALA A CA 1
ATOM 830 C C . ALA A 1 115 ? 6.049 2.611 -6.313 1.00 95.06 115 ALA A C 1
ATOM 832 O O . ALA A 1 115 ? 5.540 3.724 -6.445 1.00 95.06 115 ALA A O 1
ATOM 833 N N . VAL A 1 116 ? 5.451 1.649 -5.600 1.00 96.38 116 VAL A N 1
ATOM 834 C CA . VAL A 1 116 ? 4.165 1.840 -4.903 1.00 96.38 116 VAL A CA 1
ATOM 835 C C . VAL A 1 116 ? 4.295 2.855 -3.762 1.00 96.38 116 VAL A C 1
ATOM 837 O O . VAL A 1 116 ? 3.393 3.667 -3.557 1.00 96.38 116 VAL A O 1
ATOM 840 N N . GLN A 1 117 ? 5.409 2.852 -3.020 1.00 96.19 117 GLN A N 1
ATOM 841 C CA . GLN A 1 117 ? 5.698 3.878 -2.008 1.00 96.19 117 GLN A CA 1
ATOM 842 C C . GLN A 1 117 ? 5.787 5.270 -2.623 1.00 96.19 117 GLN A C 1
ATOM 844 O O . GLN A 1 117 ? 5.143 6.193 -2.131 1.00 96.19 117 GLN A O 1
ATOM 849 N N . GLN A 1 118 ? 6.555 5.418 -3.697 1.00 96.69 118 GLN A N 1
ATOM 850 C CA . GLN A 1 118 ? 6.737 6.697 -4.365 1.00 96.69 118 GLN A CA 1
ATOM 851 C C . GLN A 1 118 ? 5.415 7.220 -4.939 1.00 96.69 118 GLN A C 1
ATOM 853 O O . GLN A 1 118 ? 5.096 8.391 -4.749 1.00 96.69 118 GLN A O 1
ATOM 858 N N . ALA A 1 119 ? 4.618 6.352 -5.568 1.00 97.69 119 ALA A N 1
ATOM 859 C CA . ALA A 1 119 ? 3.294 6.701 -6.079 1.00 97.69 119 ALA A CA 1
ATOM 860 C C . ALA A 1 119 ? 2.344 7.165 -4.961 1.00 97.69 119 ALA A C 1
ATOM 862 O O . ALA A 1 119 ? 1.631 8.152 -5.129 1.00 97.69 119 ALA A O 1
ATOM 863 N N . ALA A 1 120 ? 2.373 6.502 -3.800 1.00 97.62 120 ALA A N 1
ATOM 864 C CA . ALA A 1 120 ? 1.570 6.896 -2.646 1.00 97.62 120 ALA A CA 1
ATOM 865 C C . ALA A 1 120 ? 2.000 8.248 -2.058 1.00 97.62 120 ALA A C 1
ATOM 867 O O . ALA A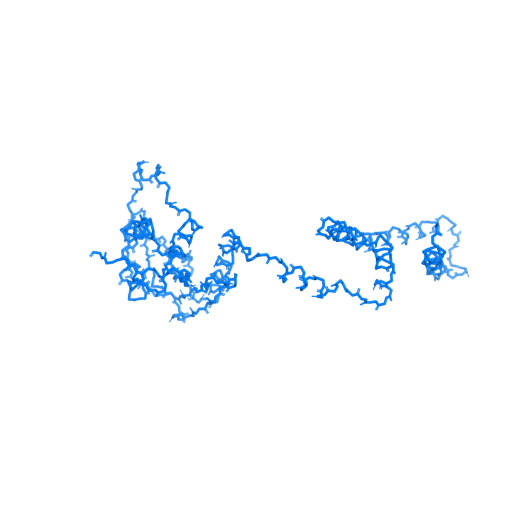 1 120 ? 1.140 9.072 -1.759 1.00 97.62 120 ALA A O 1
ATOM 868 N N . ILE A 1 121 ? 3.310 8.490 -1.920 1.00 97.50 121 ILE A N 1
ATOM 869 C CA . ILE A 1 121 ? 3.847 9.773 -1.435 1.00 97.50 121 ILE A CA 1
ATOM 870 C C . ILE A 1 121 ? 3.467 10.907 -2.388 1.00 97.50 121 ILE A C 1
ATOM 872 O O . ILE A 1 121 ? 3.009 11.949 -1.929 1.00 97.50 121 ILE A O 1
ATOM 876 N N . ALA A 1 122 ? 3.632 10.708 -3.698 1.00 97.25 122 ALA A N 1
ATOM 877 C CA . ALA A 1 122 ? 3.265 11.712 -4.692 1.00 97.25 122 ALA A CA 1
ATOM 878 C C . ALA A 1 122 ? 1.767 12.048 -4.607 1.00 97.25 122 ALA A C 1
ATOM 880 O O . ALA A 1 122 ? 1.401 13.209 -4.474 1.00 97.25 122 ALA A O 1
ATOM 881 N N . ALA A 1 123 ? 0.907 11.027 -4.560 1.00 96.38 123 ALA A N 1
ATOM 882 C CA . ALA A 1 123 ? -0.535 11.220 -4.432 1.00 96.38 123 ALA A CA 1
ATOM 883 C C . ALA A 1 123 ? -0.947 11.893 -3.109 1.00 96.38 123 ALA A C 1
ATOM 885 O O . ALA A 1 123 ? -1.947 12.613 -3.072 1.00 96.38 123 ALA A O 1
ATOM 886 N N . TRP A 1 124 ? -0.195 11.645 -2.031 1.00 97.06 124 TRP A N 1
ATOM 887 C CA . TRP A 1 124 ? -0.393 12.275 -0.725 1.00 97.06 124 TRP A CA 1
ATOM 888 C C . TRP A 1 124 ? 0.004 13.752 -0.736 1.00 97.06 124 TRP A C 1
ATOM 890 O O . TRP A 1 124 ? -0.702 14.568 -0.155 1.00 97.06 124 TRP A O 1
ATOM 900 N N . ALA A 1 125 ? 1.091 14.110 -1.424 1.00 95.88 125 ALA A N 1
ATOM 901 C CA . ALA A 1 125 ? 1.518 15.503 -1.567 1.00 95.88 125 ALA A CA 1
ATOM 902 C C . ALA A 1 125 ? 0.455 16.370 -2.268 1.00 95.88 125 ALA A C 1
ATOM 904 O O . ALA A 1 125 ? 0.307 17.545 -1.940 1.00 95.88 125 ALA A O 1
ATOM 905 N N . ASP A 1 126 ? -0.328 15.767 -3.164 1.00 93.38 126 ASP A N 1
ATOM 906 C CA . ASP A 1 126 ? -1.442 16.414 -3.866 1.00 93.38 126 ASP A CA 1
ATOM 907 C C . ASP A 1 126 ? -2.770 16.382 -3.070 1.00 93.38 126 ASP A C 1
ATOM 909 O O . ASP A 1 126 ? -3.826 16.803 -3.556 1.00 93.38 126 ASP A O 1
ATOM 913 N N . LEU A 1 127 ? -2.790 15.812 -1.861 1.00 94.38 127 LEU A N 1
ATOM 914 C CA . LEU A 1 127 ? -3.977 15.739 -1.006 1.00 94.38 127 LEU A CA 1
ATOM 915 C C . LEU A 1 127 ? -4.038 16.935 -0.054 1.00 94.38 127 LEU A C 1
ATOM 917 O O . LEU A 1 127 ? -3.095 17.211 0.680 1.00 94.38 127 LEU A O 1
ATOM 921 N N . ALA A 1 128 ? -5.191 17.604 0.002 1.00 89.50 128 ALA A N 1
ATOM 922 C CA . ALA A 1 128 ? -5.460 18.655 0.982 1.00 89.50 128 ALA A CA 1
ATOM 923 C C . ALA A 1 128 ? -5.764 18.051 2.369 1.00 89.50 128 ALA A C 1
ATOM 925 O O . ALA A 1 128 ? -6.890 18.118 2.863 1.00 89.50 128 ALA A O 1
ATOM 926 N N . ALA A 1 129 ? -4.771 17.403 2.979 1.00 91.44 129 ALA A N 1
ATOM 927 C CA . ALA A 1 129 ? -4.875 16.844 4.321 1.00 91.44 129 ALA A CA 1
ATOM 928 C C . ALA A 1 129 ? -4.546 17.915 5.379 1.00 91.44 129 ALA A C 1
ATOM 930 O O . ALA A 1 129 ? -3.521 18.593 5.263 1.00 91.44 129 ALA A O 1
ATOM 931 N N . PRO A 1 130 ? -5.365 18.073 6.436 1.00 92.44 130 PRO A N 1
ATOM 932 C CA . PRO A 1 130 ? -4.977 18.871 7.592 1.00 92.44 130 PRO A CA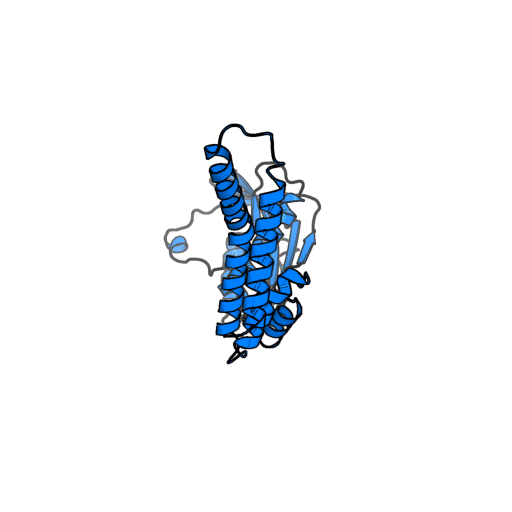 1
ATOM 933 C C . PRO A 1 130 ? -3.673 18.351 8.229 1.00 92.44 130 PRO A C 1
ATOM 935 O O . PRO A 1 130 ? -3.368 17.160 8.117 1.00 92.44 130 PRO A O 1
ATOM 938 N N . PRO A 1 131 ? -2.918 19.197 8.949 1.00 94.12 131 PRO A N 1
ATOM 939 C CA . PRO A 1 131 ? -1.740 18.750 9.687 1.00 94.12 131 PRO A CA 1
ATOM 940 C C . PRO A 1 131 ? -2.055 17.621 10.681 1.00 94.12 131 PRO A C 1
ATOM 942 O O . PRO A 1 131 ? -3.137 17.583 11.270 1.00 94.12 131 PRO A O 1
ATOM 945 N N . GLY A 1 132 ? -1.086 16.727 10.887 1.00 95.75 132 GLY A N 1
ATOM 946 C CA . GLY A 1 132 ? -1.163 15.621 11.850 1.00 95.75 132 GLY A CA 1
ATOM 947 C C . GLY A 1 132 ? -1.667 14.295 11.277 1.00 95.75 132 GLY A C 1
ATOM 948 O O . GLY A 1 132 ? -1.501 13.273 11.928 1.00 95.75 132 GLY A O 1
ATOM 949 N N . TRP A 1 133 ? -2.232 14.282 10.067 1.00 97.50 133 TRP A N 1
ATOM 950 C CA . TRP A 1 133 ? -2.543 13.034 9.372 1.00 97.50 133 TRP A CA 1
ATOM 951 C C . TRP A 1 133 ? -1.289 12.397 8.771 1.00 97.50 133 TRP A C 1
ATOM 953 O O . TRP A 1 133 ? -0.487 13.063 8.114 1.00 97.50 133 TRP A O 1
ATOM 963 N N . GLU A 1 134 ? -1.165 11.088 8.941 1.00 97.38 134 GLU A N 1
ATOM 964 C CA . GLU A 1 134 ? -0.101 10.269 8.385 1.00 97.38 134 GLU A CA 1
ATOM 965 C C . GLU A 1 134 ? -0.622 9.338 7.296 1.00 97.38 134 GLU A C 1
ATOM 967 O O . GLU A 1 134 ? -1.637 8.656 7.448 1.00 97.38 134 GLU A O 1
ATOM 972 N N . LEU A 1 135 ? 0.136 9.256 6.205 1.00 97.75 135 LEU A N 1
ATOM 973 C CA . LEU A 1 135 ? -0.116 8.326 5.117 1.00 97.75 135 LEU A CA 1
ATOM 974 C C . LEU A 1 135 ? -0.006 6.873 5.598 1.00 97.75 135 LEU A C 1
ATOM 976 O O . LEU A 1 135 ? 1.033 6.444 6.114 1.00 97.75 135 LEU A O 1
ATOM 980 N N . ARG A 1 136 ? -1.041 6.083 5.306 1.00 97.62 136 ARG A N 1
ATOM 981 C CA . ARG A 1 136 ? -1.048 4.626 5.461 1.00 97.62 136 ARG A CA 1
ATOM 982 C C . ARG A 1 136 ? -1.616 3.945 4.224 1.00 97.62 136 ARG A C 1
ATOM 984 O O . ARG A 1 136 ? -2.225 4.570 3.356 1.00 97.62 136 ARG A O 1
ATOM 991 N N . ARG A 1 137 ? -1.369 2.642 4.115 1.00 97.50 137 ARG A N 1
ATOM 992 C CA . ARG A 1 137 ? -1.834 1.814 2.998 1.00 97.50 137 ARG A CA 1
ATOM 993 C C . ARG A 1 137 ? -2.242 0.446 3.495 1.00 97.50 137 ARG A C 1
ATOM 995 O O . ARG A 1 137 ? -1.660 -0.069 4.449 1.00 97.50 137 ARG A O 1
ATOM 1002 N N . THR A 1 138 ? -3.201 -0.151 2.808 1.00 97.75 138 THR A N 1
ATOM 1003 C CA . THR A 1 138 ? -3.505 -1.570 2.986 1.00 97.75 138 THR A CA 1
ATOM 1004 C C . THR A 1 138 ? -2.296 -2.432 2.589 1.00 97.75 138 THR A C 1
ATOM 1006 O O . THR A 1 138 ? -1.426 -1.979 1.838 1.00 97.75 138 THR A O 1
ATOM 1009 N N . PRO A 1 139 ? -2.238 -3.701 3.024 1.00 96.94 139 PRO A N 1
ATOM 1010 C CA . PRO A 1 139 ? -1.447 -4.725 2.344 1.00 96.94 139 PRO A CA 1
ATOM 1011 C C . PRO A 1 139 ? -1.836 -4.825 0.853 1.00 96.94 139 PRO A C 1
ATOM 1013 O O . PRO A 1 139 ? -2.870 -4.272 0.463 1.00 96.94 139 PRO A O 1
ATOM 1016 N N . PRO A 1 140 ? -1.051 -5.518 0.004 1.00 97.50 140 PRO A N 1
ATOM 1017 C CA . PRO A 1 140 ? -1.484 -5.799 -1.362 1.00 97.50 140 PRO A CA 1
ATOM 1018 C C . PRO A 1 140 ? -2.776 -6.625 -1.338 1.00 97.50 140 PRO A C 1
ATOM 1020 O O . PRO A 1 140 ? -2.817 -7.719 -0.773 1.00 97.50 140 PRO A O 1
ATOM 1023 N N . LEU A 1 141 ? -3.824 -6.088 -1.949 1.00 98.00 141 LEU A N 1
ATOM 1024 C CA . LEU A 1 141 ? -5.137 -6.704 -2.087 1.00 98.00 141 LEU A CA 1
ATOM 1025 C C . LEU A 1 141 ? -5.336 -7.181 -3.532 1.00 98.00 141 LEU A C 1
ATOM 1027 O O . LEU A 1 141 ? -4.842 -6.528 -4.453 1.00 98.00 141 LEU A O 1
ATOM 1031 N N . PRO A 1 142 ? -6.054 -8.283 -3.790 1.00 98.00 142 PRO A N 1
ATOM 1032 C CA . PRO A 1 142 ? -6.413 -8.646 -5.155 1.00 98.00 142 PRO A CA 1
ATOM 1033 C C . PRO A 1 142 ? -7.502 -7.715 -5.696 1.00 98.00 142 PRO A C 1
ATOM 1035 O O . PRO A 1 142 ? -8.326 -7.204 -4.940 1.00 98.00 142 PRO A O 1
ATOM 1038 N N . ALA A 1 143 ? -7.560 -7.527 -7.016 1.00 96.69 143 ALA A N 1
ATOM 1039 C CA . ALA A 1 143 ? -8.623 -6.735 -7.649 1.00 96.69 143 ALA A CA 1
ATOM 1040 C C . ALA A 1 143 ? -10.045 -7.257 -7.338 1.00 96.69 143 ALA A C 1
ATOM 1042 O O . ALA A 1 143 ? -10.991 -6.477 -7.277 1.00 96.69 143 ALA A O 1
ATOM 1043 N N . SER A 1 144 ? -10.173 -8.559 -7.089 1.00 95.56 144 SER A N 1
ATOM 1044 C CA . SER A 1 144 ? -11.394 -9.249 -6.676 1.00 95.56 144 SER A CA 1
ATOM 1045 C C . SER A 1 144 ? -11.032 -10.453 -5.815 1.00 95.56 144 SER A C 1
ATOM 1047 O O . SER A 1 144 ? -9.974 -11.049 -6.020 1.00 95.56 144 SER A O 1
ATOM 1049 N N . TRP A 1 145 ? -11.916 -10.842 -4.898 1.00 95.75 145 TRP A N 1
ATOM 1050 C CA . TRP A 1 145 ? -11.781 -12.097 -4.164 1.00 95.75 145 TRP A CA 1
ATOM 1051 C C . TRP A 1 145 ? -12.632 -13.209 -4.807 1.00 95.75 145 TRP A C 1
ATOM 1053 O O . TRP A 1 145 ? -13.795 -12.949 -5.125 1.00 95.75 145 TRP A O 1
ATOM 1063 N N . PRO A 1 146 ? -12.120 -14.445 -4.969 1.00 96.31 146 PRO A N 1
ATOM 1064 C CA . PRO A 1 146 ? -10.754 -14.905 -4.681 1.00 96.31 146 PRO A CA 1
ATOM 1065 C C . PRO A 1 146 ? -9.703 -14.334 -5.658 1.00 96.31 146 PRO A C 1
ATOM 1067 O O . PRO A 1 146 ? -10.061 -13.924 -6.765 1.00 96.31 146 PRO A O 1
ATOM 1070 N N . PRO A 1 147 ? -8.411 -14.305 -5.271 1.00 96.50 147 PRO A N 1
ATOM 1071 C CA . PRO A 1 147 ? -7.342 -13.801 -6.129 1.00 96.50 147 PRO A CA 1
ATOM 1072 C C . PRO A 1 147 ? -7.175 -14.672 -7.381 1.00 96.50 147 PRO A C 1
ATOM 1074 O O . PRO A 1 147 ? -6.952 -15.877 -7.294 1.00 96.50 147 PRO A O 1
ATOM 1077 N N . ALA A 1 148 ? -7.237 -14.056 -8.562 1.00 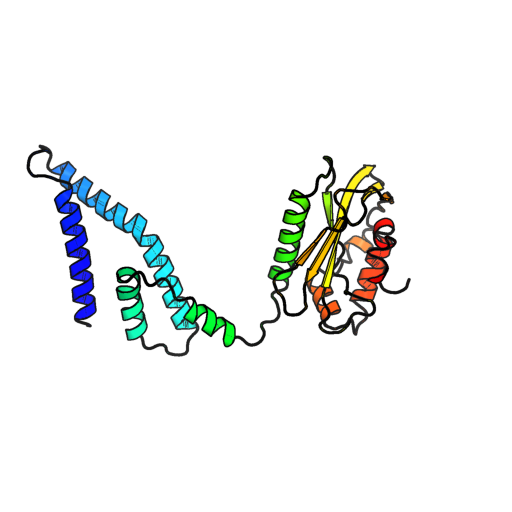95.75 148 ALA A N 1
ATOM 1078 C CA . ALA A 1 148 ? -6.876 -14.728 -9.807 1.00 95.75 148 ALA A CA 1
ATOM 1079 C C . ALA A 1 148 ? -5.341 -14.852 -9.921 1.00 95.75 148 ALA A C 1
ATOM 1081 O O . ALA A 1 148 ? -4.646 -13.856 -9.682 1.00 95.75 148 ALA A O 1
ATOM 1082 N N . PRO A 1 149 ? -4.791 -16.015 -10.324 1.00 95.75 149 PRO A N 1
ATOM 1083 C CA . PRO A 1 149 ? -3.373 -16.135 -10.655 1.00 95.75 149 PRO A CA 1
ATOM 1084 C C . PRO A 1 149 ? -2.967 -15.116 -11.726 1.00 95.75 149 PRO A C 1
ATOM 1086 O O . PRO A 1 149 ? -3.672 -14.938 -12.718 1.00 95.75 149 PRO A O 1
ATOM 1089 N N . GLY A 1 150 ? -1.851 -14.417 -11.515 1.00 93.94 150 GLY A N 1
ATOM 1090 C CA . GLY A 1 150 ? -1.432 -13.306 -12.377 1.00 93.94 150 GLY A CA 1
ATOM 1091 C C . GLY A 1 150 ? -2.370 -12.092 -12.329 1.00 93.94 150 GLY A C 1
ATOM 1092 O O . GLY A 1 150 ? -2.357 -11.267 -13.239 1.00 93.94 150 GLY A O 1
ATOM 1093 N N . GLY A 1 151 ? -3.209 -11.970 -11.297 1.00 94.69 151 GLY A N 1
ATOM 1094 C CA . GLY A 1 151 ? -4.094 -10.827 -11.105 1.00 94.69 151 GLY A CA 1
ATOM 1095 C C . GLY A 1 151 ? -3.348 -9.537 -10.748 1.00 94.69 151 GLY A C 1
ATOM 1096 O O . GLY A 1 151 ? -2.209 -9.547 -10.272 1.00 94.69 151 GLY A O 1
ATOM 1097 N N . ALA A 1 152 ? -4.015 -8.401 -10.960 1.00 96.31 152 ALA A N 1
ATOM 1098 C CA . ALA A 1 152 ? -3.520 -7.108 -10.503 1.00 96.31 152 ALA A CA 1
ATOM 1099 C C . ALA A 1 152 ? -3.551 -7.014 -8.970 1.00 96.31 152 ALA A C 1
ATOM 1101 O O . ALA A 1 152 ? -4.480 -7.505 -8.319 1.00 96.31 152 ALA A O 1
ATOM 1102 N N . ALA A 1 153 ? -2.553 -6.330 -8.417 1.00 97.44 153 ALA A N 1
ATOM 1103 C CA . ALA A 1 153 ? -2.508 -5.975 -7.007 1.00 97.44 153 ALA A CA 1
ATOM 1104 C C . ALA A 1 153 ? -3.018 -4.546 -6.803 1.00 97.44 153 ALA A C 1
ATOM 1106 O O . ALA A 1 153 ? -2.732 -3.647 -7.598 1.00 97.44 153 ALA A O 1
ATOM 1107 N N . VAL A 1 154 ? -3.764 -4.349 -5.725 1.00 98.19 154 VAL A N 1
ATOM 1108 C CA . VAL A 1 154 ? -4.414 -3.100 -5.349 1.00 98.19 154 VAL A CA 1
ATOM 1109 C C . VAL A 1 154 ? -3.949 -2.707 -3.952 1.00 98.19 154 VAL A C 1
ATOM 1111 O O . VAL A 1 154 ? -3.969 -3.516 -3.029 1.00 98.19 154 VAL A O 1
ATOM 1114 N N . TRP A 1 155 ? -3.560 -1.450 -3.778 1.00 98.38 155 TRP A N 1
ATOM 1115 C CA . TRP A 1 155 ? -3.348 -0.839 -2.469 1.00 98.38 155 TRP A CA 1
ATOM 1116 C C . TRP A 1 155 ? -4.314 0.321 -2.332 1.00 98.38 155 TRP A C 1
ATOM 1118 O O . TRP A 1 155 ? -4.371 1.179 -3.215 1.00 98.38 155 TRP A O 1
ATOM 1128 N N . LEU A 1 156 ? -5.047 0.375 -1.226 1.00 98.44 156 LEU A N 1
ATOM 1129 C CA . LEU A 1 156 ? -5.826 1.558 -0.896 1.00 98.44 156 LEU A CA 1
ATOM 1130 C C . LEU A 1 156 ? -5.053 2.420 0.096 1.00 98.44 156 LEU A C 1
ATOM 1132 O O . LEU A 1 156 ? -4.616 1.947 1.148 1.00 98.44 156 LEU A O 1
ATOM 1136 N N . CYS A 1 157 ? -4.866 3.684 -0.269 1.00 98.44 157 CYS A N 1
ATOM 1137 C CA . CYS A 1 157 ? -4.249 4.690 0.578 1.00 98.44 157 CYS A CA 1
ATOM 1138 C C . CYS A 1 157 ? -5.316 5.293 1.485 1.00 98.44 157 CYS A C 1
ATOM 1140 O O . CYS A 1 157 ? -6.358 5.744 1.009 1.00 98.44 157 CYS A O 1
ATOM 1142 N N . TYR A 1 158 ? -5.031 5.318 2.778 1.00 98.19 158 TYR A N 1
ATOM 1143 C CA . TYR A 1 158 ? -5.845 5.963 3.801 1.00 98.19 158 TYR A CA 1
ATOM 1144 C C . TYR A 1 158 ? -4.933 6.819 4.685 1.00 98.19 158 TYR A C 1
ATOM 1146 O O . TYR A 1 158 ? -3.739 6.961 4.399 1.00 98.19 158 TYR A O 1
ATOM 1154 N N . ALA A 1 159 ? -5.492 7.434 5.718 1.00 97.75 159 ALA A N 1
ATOM 1155 C CA . ALA A 1 159 ? -4.710 8.187 6.683 1.00 97.75 159 ALA A CA 1
ATOM 1156 C C . ALA A 1 159 ? -5.103 7.823 8.110 1.00 97.75 159 ALA A C 1
ATOM 1158 O O . ALA A 1 159 ? -6.243 7.428 8.365 1.00 97.75 159 ALA A O 1
ATOM 1159 N N . GLU A 1 160 ? -4.160 7.971 9.027 1.00 97.62 160 GLU A N 1
ATOM 1160 C CA . GLU A 1 160 ? -4.416 7.906 10.462 1.00 97.62 160 GLU A CA 1
ATOM 1161 C C . GLU A 1 160 ? -3.758 9.086 11.166 1.00 97.62 160 GLU A C 1
ATOM 1163 O O . GLU A 1 160 ? -2.842 9.698 10.621 1.00 97.62 160 GLU A O 1
ATOM 1168 N N . ARG A 1 161 ? -4.231 9.428 12.356 1.00 96.62 161 ARG A N 1
ATOM 1169 C CA . ARG A 1 161 ? -3.536 10.351 13.251 1.00 96.62 161 ARG A CA 1
ATOM 1170 C C . ARG A 1 161 ? -3.703 9.892 14.686 1.00 96.62 161 ARG A C 1
ATOM 1172 O O . ARG A 1 161 ? -4.713 9.270 15.028 1.00 96.62 161 ARG A O 1
ATOM 1179 N N . ASP A 1 162 ? -2.724 10.225 15.509 1.00 94.75 162 ASP A N 1
ATOM 1180 C CA . ASP A 1 162 ? -2.806 9.972 16.940 1.00 94.75 162 ASP A CA 1
ATOM 1181 C C . ASP A 1 162 ? -3.945 10.795 17.554 1.00 94.75 162 ASP A C 1
ATOM 1183 O O . ASP A 1 162 ? -4.093 11.985 17.265 1.00 94.75 162 ASP A O 1
ATOM 1187 N N . ASP A 1 163 ? -4.744 10.150 18.404 1.00 93.31 163 ASP A N 1
ATOM 1188 C CA . ASP A 1 163 ? -5.795 10.799 19.196 1.00 93.31 163 ASP A CA 1
ATOM 1189 C C . ASP A 1 163 ? -5.528 10.590 20.692 1.00 93.31 163 ASP A C 1
ATOM 1191 O O . ASP A 1 163 ? -5.285 11.537 21.442 1.00 93.31 163 ASP A O 1
ATOM 1195 N N . THR A 1 164 ? -5.457 9.328 21.126 1.00 91.06 164 THR A N 1
ATOM 1196 C CA . THR A 1 164 ? -5.064 8.958 22.494 1.00 91.06 164 THR A CA 1
ATOM 1197 C C . THR A 1 164 ? -4.064 7.798 22.478 1.00 91.06 164 THR A C 1
ATOM 1199 O O . THR A 1 164 ? -3.985 7.068 21.493 1.00 91.06 164 THR A O 1
ATOM 1202 N N . PRO A 1 165 ? -3.350 7.512 23.585 1.00 89.38 165 PRO A N 1
ATOM 1203 C CA . PRO A 1 165 ? -2.478 6.334 23.659 1.00 89.38 165 PRO A CA 1
ATOM 1204 C C . PRO A 1 165 ? -3.187 4.989 23.407 1.00 89.38 165 PRO A C 1
ATOM 1206 O O . PRO A 1 165 ? -2.524 3.983 23.170 1.00 89.38 165 PRO A O 1
ATOM 1209 N N . ALA A 1 166 ? -4.522 4.955 23.493 1.00 91.12 166 ALA A N 1
ATOM 1210 C CA . ALA A 1 166 ? -5.342 3.763 23.298 1.00 91.12 166 ALA A CA 1
ATOM 1211 C C . ALA A 1 166 ? -6.168 3.792 21.999 1.00 91.12 166 ALA A C 1
ATOM 1213 O O . ALA A 1 166 ? -6.879 2.823 21.725 1.00 91.12 166 ALA A O 1
ATOM 1214 N N . ALA A 1 167 ? -6.118 4.869 21.210 1.00 94.31 167 ALA A N 1
ATOM 1215 C CA . ALA A 1 167 ? -6.917 5.007 19.996 1.00 94.31 167 ALA A CA 1
ATOM 1216 C C . ALA A 1 167 ? -6.235 5.890 18.945 1.00 94.31 167 ALA A C 1
ATOM 1218 O O . ALA A 1 167 ? -5.717 6.960 19.257 1.00 94.31 167 ALA A O 1
ATOM 1219 N N . ILE A 1 168 ? -6.315 5.455 17.690 1.00 95.94 168 ILE A N 1
ATOM 1220 C CA . ILE A 1 168 ? -5.995 6.275 16.519 1.00 95.94 168 ILE A CA 1
ATOM 1221 C C . ILE A 1 168 ? -7.287 6.732 15.856 1.00 95.94 168 ILE A C 1
ATOM 1223 O O . ILE A 1 168 ? -8.259 5.974 15.775 1.00 95.94 168 ILE A O 1
ATOM 1227 N N . GLU A 1 169 ? -7.296 7.946 15.328 1.00 97.25 169 GLU A N 1
ATOM 1228 C CA . GLU A 1 169 ? -8.336 8.359 14.398 1.00 97.25 169 GLU A CA 1
ATOM 1229 C C . GLU A 1 169 ? -7.965 7.893 12.994 1.00 97.25 169 GLU A C 1
ATOM 1231 O O . GLU A 1 169 ? -6.832 8.058 12.542 1.00 97.25 169 GLU A O 1
ATOM 1236 N N . VAL A 1 170 ? -8.924 7.291 12.300 1.00 97.75 170 VAL A N 1
ATOM 1237 C CA . VAL A 1 170 ? -8.715 6.678 10.992 1.00 97.75 170 VAL A CA 1
ATOM 1238 C C . VAL A 1 170 ? -9.603 7.362 9.969 1.00 97.75 170 VAL A C 1
ATOM 1240 O O . VAL A 1 170 ? -10.782 7.609 10.222 1.00 97.75 170 VAL A O 1
ATOM 1243 N N . ALA A 1 171 ? -9.050 7.633 8.794 1.00 97.94 171 ALA A N 1
ATOM 1244 C CA . ALA A 1 171 ? -9.771 8.186 7.662 1.00 97.94 171 ALA A CA 1
ATOM 1245 C C . ALA A 1 171 ? -10.125 7.133 6.608 1.00 97.94 171 ALA A C 1
ATOM 1247 O O . ALA A 1 171 ? -9.535 6.053 6.533 1.00 97.94 171 ALA A O 1
ATOM 1248 N N . ALA A 1 172 ? -11.091 7.482 5.764 1.00 97.88 172 ALA A N 1
ATOM 1249 C CA . ALA A 1 172 ? -11.512 6.684 4.632 1.00 97.88 172 ALA A CA 1
ATOM 1250 C C . ALA A 1 172 ? -10.390 6.579 3.586 1.00 97.88 172 ALA A C 1
ATOM 1252 O O . ALA A 1 172 ? -9.559 7.488 3.463 1.00 97.88 172 ALA A O 1
ATOM 1253 N N . PRO A 1 173 ? -10.360 5.485 2.807 1.00 98.31 173 PRO A N 1
ATOM 1254 C CA . PRO A 1 173 ? -9.525 5.406 1.623 1.00 98.31 173 PRO A CA 1
ATOM 1255 C C . PRO A 1 173 ? -9.775 6.572 0.662 1.00 98.31 173 PRO A C 1
ATOM 1257 O O . PRO A 1 173 ? -10.908 6.793 0.245 1.00 98.31 173 PRO A O 1
ATOM 1260 N N . TRP A 1 174 ? -8.716 7.280 0.276 1.00 98.00 174 TRP A N 1
ATOM 1261 C CA . TRP A 1 174 ? -8.795 8.473 -0.581 1.00 98.00 174 TRP A CA 1
ATOM 1262 C C . TRP A 1 174 ? -8.110 8.278 -1.942 1.00 98.00 174 TRP A C 1
ATOM 1264 O O . TRP A 1 174 ? -8.370 9.030 -2.883 1.00 98.00 174 TRP A O 1
ATOM 1274 N N . ALA A 1 175 ? -7.267 7.251 -2.088 1.00 98.38 175 ALA A N 1
ATOM 1275 C CA . ALA A 1 175 ? -6.690 6.854 -3.370 1.00 98.38 175 ALA A CA 1
ATOM 1276 C C . ALA A 1 175 ? -6.544 5.337 -3.494 1.00 98.38 175 ALA A C 1
ATOM 1278 O O . ALA A 1 175 ? -6.382 4.615 -2.507 1.00 98.38 175 ALA A O 1
ATOM 1279 N N . ARG A 1 176 ? -6.562 4.874 -4.742 1.00 98.50 176 ARG A N 1
ATOM 1280 C CA . ARG A 1 176 ? -6.336 3.494 -5.160 1.00 98.50 176 ARG A CA 1
ATOM 1281 C C . ARG A 1 176 ? -5.080 3.430 -6.017 1.00 98.50 176 ARG A C 1
ATOM 1283 O O . ARG A 1 176 ? -4.976 4.123 -7.023 1.00 98.50 176 ARG A O 1
ATOM 1290 N N . ILE A 1 177 ? -4.141 2.573 -5.640 1.00 98.50 177 ILE A N 1
ATOM 1291 C CA . ILE A 1 177 ? -2.953 2.265 -6.432 1.00 98.50 177 ILE A CA 1
ATOM 1292 C C . ILE A 1 177 ? -3.125 0.869 -7.015 1.00 98.50 177 ILE A C 1
ATOM 1294 O O . ILE A 1 177 ? -3.288 -0.088 -6.261 1.00 98.50 177 ILE A O 1
ATOM 1298 N N . THR A 1 178 ? -3.062 0.744 -8.337 1.00 98.25 178 THR A N 1
ATOM 1299 C CA . THR A 1 178 ? -3.205 -0.539 -9.036 1.00 98.25 178 THR A CA 1
ATOM 1300 C C . THR A 1 178 ? -1.920 -0.878 -9.776 1.00 98.25 178 THR A C 1
ATOM 1302 O O . THR A 1 178 ? -1.446 -0.094 -10.602 1.00 98.25 178 THR A O 1
ATOM 1305 N N . LEU A 1 179 ? -1.375 -2.064 -9.513 1.00 97.31 179 LEU A N 1
ATOM 1306 C CA . LEU A 1 179 ? -0.234 -2.628 -10.225 1.00 97.31 179 LEU A CA 1
ATOM 1307 C C . LEU A 1 179 ? -0.681 -3.857 -11.030 1.00 97.31 179 LEU A C 1
ATOM 1309 O O . LEU A 1 179 ? -0.942 -4.911 -10.440 1.00 97.31 179 LEU A O 1
ATOM 1313 N N . PRO A 1 180 ? -0.751 -3.754 -12.367 1.00 95.69 180 PRO A N 1
ATOM 1314 C CA . PRO A 1 180 ? -0.928 -4.917 -13.235 1.00 95.69 180 PRO A CA 1
ATOM 1315 C C . PRO A 1 180 ? 0.178 -5.964 -13.017 1.00 95.69 180 PRO A C 1
ATOM 1317 O O . PRO A 1 180 ? 1.300 -5.614 -12.653 1.00 95.69 180 PRO A O 1
ATOM 1320 N N . ALA A 1 181 ? -0.106 -7.246 -13.259 1.00 90.50 181 ALA A N 1
ATOM 1321 C CA . ALA A 1 181 ? 0.854 -8.322 -12.988 1.00 90.50 181 ALA A CA 1
ATOM 1322 C C . ALA A 1 181 ? 2.182 -8.172 -13.744 1.00 90.50 181 ALA A C 1
ATOM 1324 O O . ALA A 1 181 ? 3.241 -8.343 -13.140 1.00 90.50 181 ALA A O 1
ATOM 1325 N N . ASP A 1 182 ? 2.117 -7.748 -15.007 1.00 87.50 182 ASP A N 1
ATOM 1326 C CA . ASP A 1 182 ? 3.285 -7.583 -15.882 1.00 87.50 182 ASP A CA 1
ATOM 1327 C C . ASP A 1 182 ? 3.856 -6.155 -15.875 1.00 87.50 182 ASP A C 1
ATOM 1329 O O . ASP A 1 182 ? 4.774 -5.829 -16.632 1.00 87.50 182 ASP A O 1
ATOM 1333 N N . ALA A 1 183 ? 3.309 -5.272 -15.036 1.00 87.25 183 ALA A N 1
ATOM 1334 C CA . ALA A 1 183 ? 3.740 -3.887 -14.952 1.00 87.25 183 ALA A CA 1
ATOM 1335 C C . ALA A 1 183 ? 4.696 -3.665 -13.778 1.00 87.25 183 ALA A C 1
ATOM 1337 O O . ALA A 1 183 ? 4.579 -4.257 -12.706 1.00 87.25 183 ALA A O 1
ATOM 1338 N N . VAL A 1 184 ? 5.628 -2.736 -13.983 1.00 85.12 184 VAL A N 1
ATOM 1339 C CA . VAL A 1 184 ? 6.506 -2.201 -12.928 1.00 85.12 184 VAL A CA 1
ATOM 1340 C C . VAL A 1 184 ? 6.005 -0.840 -12.442 1.00 85.12 184 VAL A C 1
ATOM 1342 O O . VAL A 1 184 ? 6.291 -0.429 -11.323 1.00 85.12 184 VAL A O 1
ATOM 1345 N N . VAL A 1 185 ? 5.240 -0.138 -13.282 1.00 92.19 185 VAL A N 1
ATOM 1346 C CA . VAL A 1 185 ? 4.712 1.191 -12.982 1.00 92.19 185 VAL A CA 1
ATOM 1347 C C . VAL A 1 185 ? 3.280 1.043 -12.470 1.00 92.19 185 VAL A C 1
ATOM 1349 O O . VAL A 1 185 ? 2.419 0.599 -13.235 1.00 92.19 185 VAL A O 1
ATOM 1352 N N . PRO A 1 186 ? 3.006 1.382 -11.201 1.00 97.25 186 PRO A N 1
ATOM 1353 C CA . PRO A 1 186 ? 1.646 1.404 -10.696 1.00 97.25 186 PRO A CA 1
ATOM 1354 C C . PRO A 1 186 ? 0.874 2.598 -11.270 1.00 97.25 186 PRO A C 1
ATOM 1356 O O . PRO A 1 186 ? 1.436 3.648 -11.577 1.00 97.25 186 PRO A O 1
ATOM 1359 N N . THR A 1 187 ? -0.438 2.438 -11.368 1.00 97.88 187 THR A N 1
ATOM 1360 C CA . THR A 1 187 ? -1.378 3.518 -11.687 1.00 97.88 187 THR A CA 1
ATOM 1361 C C . THR A 1 187 ? -2.025 4.014 -10.404 1.00 97.88 187 THR A C 1
ATOM 1363 O O . THR A 1 187 ? -2.272 3.221 -9.497 1.00 97.88 187 THR A O 1
ATOM 1366 N N . VAL A 1 188 ? -2.277 5.319 -10.316 1.00 98.31 188 VAL A N 1
ATOM 1367 C CA . VAL A 1 188 ? -2.942 5.936 -9.165 1.00 98.31 188 VAL A CA 1
ATOM 1368 C C . VAL A 1 188 ? -4.268 6.515 -9.618 1.00 98.31 188 VAL A C 1
ATOM 1370 O O . VAL A 1 188 ? -4.334 7.249 -10.600 1.00 98.31 188 VAL A O 1
ATOM 1373 N N . GLU A 1 189 ? -5.311 6.209 -8.869 1.00 98.19 189 GLU A N 1
ATOM 1374 C CA . GLU A 1 189 ? -6.646 6.747 -9.041 1.00 98.19 189 GLU A CA 1
ATOM 1375 C C . GLU A 1 189 ? -7.084 7.435 -7.756 1.00 98.19 189 GLU A C 1
ATOM 1377 O O . GLU A 1 189 ? -6.991 6.876 -6.660 1.00 98.19 189 GLU A O 1
ATOM 1382 N N . ARG A 1 190 ? -7.566 8.667 -7.895 1.00 97.69 190 ARG A N 1
ATOM 1383 C CA . ARG A 1 190 ? -8.106 9.439 -6.784 1.00 97.69 190 ARG A CA 1
ATOM 1384 C C . ARG A 1 190 ? -9.547 9.000 -6.532 1.00 97.69 190 ARG A C 1
ATOM 1386 O O . ARG A 1 190 ? -10.357 9.037 -7.452 1.00 97.69 190 ARG A O 1
ATOM 1393 N N . LEU A 1 191 ? -9.845 8.592 -5.301 1.00 97.44 191 LEU A N 1
ATOM 1394 C CA . LEU A 1 191 ? -11.197 8.217 -4.879 1.00 97.44 191 LEU A CA 1
ATOM 1395 C C . LEU A 1 191 ? -11.929 9.410 -4.258 1.00 97.44 191 LEU A C 1
ATOM 1397 O O . LEU A 1 191 ? -13.107 9.602 -4.521 1.00 97.44 191 LEU A O 1
ATOM 1401 N N . GLU A 1 192 ? -11.213 10.223 -3.476 1.00 95.75 192 GLU A N 1
ATOM 1402 C CA . GLU A 1 192 ? -11.763 11.373 -2.751 1.00 95.75 192 GLU A CA 1
ATOM 1403 C C . GLU A 1 192 ? -10.846 12.592 -2.868 1.00 95.75 192 GLU A C 1
ATOM 1405 O O . GLU A 1 192 ? -9.631 12.464 -3.022 1.00 95.75 192 GLU A O 1
ATOM 1410 N N . ALA A 1 193 ? -11.398 13.803 -2.770 1.00 94.62 193 ALA A N 1
ATOM 1411 C CA . ALA A 1 193 ? -10.607 15.033 -2.881 1.00 94.62 193 ALA A CA 1
ATOM 1412 C C . ALA A 1 193 ? -9.761 15.328 -1.628 1.00 94.62 193 ALA A C 1
ATOM 1414 O O . ALA A 1 193 ? -8.737 16.008 -1.743 1.00 94.62 193 ALA A O 1
ATOM 1415 N N . GLY A 1 194 ? -10.161 14.803 -0.465 1.00 94.81 194 GLY A N 1
ATOM 1416 C CA . GLY A 1 194 ? -9.565 15.082 0.840 1.00 94.81 194 GLY A CA 1
ATOM 1417 C C . GLY A 1 194 ? -9.626 13.890 1.798 1.00 94.81 194 GLY A C 1
ATOM 1418 O O . GLY A 1 194 ? -10.096 12.807 1.456 1.00 94.81 194 GLY A O 1
ATOM 1419 N N . VAL A 1 195 ? -9.123 14.102 3.014 1.00 96.38 195 VAL A N 1
ATOM 1420 C CA . VAL A 1 195 ? -9.187 13.116 4.098 1.00 96.38 195 VAL A CA 1
ATOM 1421 C C . VAL A 1 195 ? -10.558 13.198 4.771 1.00 96.38 195 VAL A C 1
ATOM 1423 O O . VAL A 1 195 ? -10.925 14.247 5.298 1.00 96.38 195 VAL A O 1
ATOM 1426 N N . HIS A 1 196 ? -11.298 12.088 4.790 1.00 96.81 196 HIS A N 1
ATOM 1427 C CA . HIS A 1 196 ? -12.605 11.989 5.444 1.00 96.81 196 HIS A CA 1
ATOM 1428 C C . HIS A 1 196 ? -12.521 11.070 6.668 1.00 96.81 196 HIS A C 1
ATOM 1430 O O . HIS A 1 196 ? -12.312 9.870 6.489 1.00 96.81 196 HIS A O 1
ATOM 1436 N N . PRO A 1 197 ? -12.665 11.584 7.902 1.00 97.25 197 PRO A N 1
ATOM 1437 C CA . PRO A 1 197 ? -12.618 10.752 9.101 1.00 97.25 197 PRO A CA 1
ATOM 1438 C C . PRO A 1 197 ? -13.701 9.665 9.098 1.00 97.25 197 PRO A C 1
ATOM 1440 O O . PRO A 1 197 ? -14.872 9.950 8.854 1.00 97.25 197 PRO A O 1
ATOM 1443 N N . LEU A 1 198 ? -13.312 8.425 9.400 1.00 97.12 198 LEU A N 1
ATOM 1444 C CA . LEU A 1 198 ? -14.232 7.316 9.674 1.00 97.12 198 LEU A CA 1
ATOM 1445 C C . LEU A 1 198 ? -14.549 7.197 11.166 1.00 97.12 198 LEU A C 1
ATOM 1447 O O . LEU A 1 198 ? -15.637 6.750 11.524 1.00 97.12 198 LEU A O 1
ATOM 1451 N N . GLY A 1 199 ? -13.603 7.573 12.029 1.00 96.62 199 GLY A N 1
ATOM 1452 C CA . GLY A 1 199 ? -13.757 7.550 13.481 1.00 96.62 199 GLY A CA 1
ATOM 1453 C C . GLY A 1 199 ? -12.531 6.996 14.199 1.00 96.62 199 GLY A C 1
ATOM 1454 O O . GLY A 1 199 ? -11.444 6.906 13.630 1.00 96.62 199 GLY A O 1
ATOM 1455 N N . LEU A 1 200 ? -12.724 6.621 15.463 1.00 96.62 200 LEU A N 1
ATOM 1456 C CA . LEU A 1 200 ? -11.664 6.122 16.334 1.00 96.62 200 LEU A CA 1
ATOM 1457 C C . LEU A 1 200 ? -11.550 4.599 16.265 1.00 96.62 200 LEU A C 1
ATOM 1459 O O . LEU A 1 200 ? -12.536 3.871 16.410 1.00 96.62 200 LEU A O 1
ATOM 1463 N N . GLN A 1 201 ? -10.326 4.117 16.090 1.00 93.81 201 GLN A N 1
ATOM 1464 C CA . GLN A 1 201 ? -9.970 2.710 16.150 1.00 93.81 201 GLN A CA 1
ATOM 1465 C C . GLN A 1 201 ? -9.093 2.462 17.375 1.00 93.81 201 GLN A C 1
ATOM 1467 O O . GLN A 1 201 ? -8.033 3.065 17.527 1.00 93.81 201 GLN A O 1
ATOM 1472 N N . GLY A 1 202 ? -9.531 1.547 18.240 1.00 91.06 202 GLY A N 1
ATOM 1473 C CA . GLY A 1 202 ? -8.762 1.157 19.416 1.00 91.06 202 GLY A CA 1
ATOM 1474 C C . GLY A 1 202 ? -7.425 0.525 19.028 1.00 91.06 202 GLY A C 1
ATOM 1475 O O . GLY A 1 202 ? -7.376 -0.380 18.192 1.00 91.06 202 GLY A O 1
ATOM 1476 N N . ILE A 1 203 ? -6.352 0.984 19.662 1.00 86.12 203 ILE A N 1
ATOM 1477 C CA . ILE A 1 203 ? -5.020 0.399 19.564 1.00 86.12 203 ILE A CA 1
ATOM 1478 C C . ILE A 1 203 ? -4.903 -0.604 20.708 1.00 86.12 203 ILE A C 1
ATOM 1480 O O . ILE A 1 203 ? -4.876 -0.236 21.882 1.00 86.12 203 ILE A O 1
ATOM 1484 N N . ARG A 1 204 ? -4.838 -1.893 20.380 1.00 82.00 204 ARG A N 1
ATOM 1485 C CA . ARG A 1 204 ? -4.444 -2.906 21.360 1.00 82.00 204 ARG A CA 1
ATOM 1486 C C . A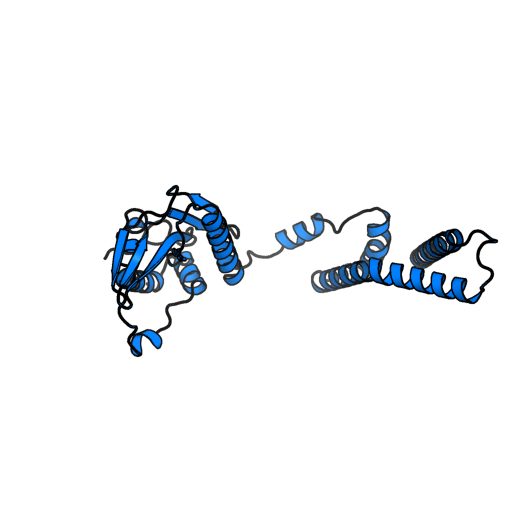RG A 1 204 ? -2.913 -2.929 21.416 1.00 82.00 204 ARG A C 1
ATOM 1488 O O . ARG A 1 204 ? -2.305 -3.135 20.364 1.00 82.00 204 ARG A O 1
ATOM 1495 N N . PRO A 1 205 ? -2.280 -2.773 22.594 1.00 76.75 205 PRO A N 1
ATOM 1496 C CA . PRO A 1 205 ? -0.849 -3.019 22.729 1.00 76.75 205 PRO A CA 1
ATOM 1497 C C . PRO A 1 205 ? -0.510 -4.411 22.190 1.00 76.75 205 PRO A C 1
ATOM 1499 O O . PRO A 1 205 ? -1.184 -5.384 22.540 1.00 76.75 205 PRO A O 1
ATOM 1502 N N . LEU A 1 206 ? 0.504 -4.501 21.327 1.00 74.56 206 LEU A N 1
ATOM 1503 C CA . LEU A 1 206 ? 0.966 -5.784 20.801 1.00 74.56 206 LEU A CA 1
ATOM 1504 C C . LEU A 1 206 ? 1.383 -6.670 21.975 1.00 74.56 206 LEU A C 1
ATOM 1506 O O . LEU A 1 206 ? 2.223 -6.270 22.786 1.00 74.56 206 LEU A O 1
ATOM 1510 N N . ALA A 1 207 ? 0.798 -7.865 22.080 1.00 80.31 207 ALA A N 1
ATOM 1511 C CA . ALA A 1 207 ? 1.299 -8.835 23.039 1.00 80.31 207 ALA A CA 1
ATOM 1512 C C . ALA A 1 207 ? 2.712 -9.271 22.602 1.00 80.31 207 ALA A C 1
ATOM 1514 O O . ALA A 1 207 ? 3.006 -9.267 21.404 1.00 80.31 207 ALA A O 1
ATOM 1515 N N . PRO A 1 208 ? 3.597 -9.693 23.523 1.00 81.38 208 PRO A N 1
ATOM 1516 C CA . PRO A 1 208 ? 4.927 -10.194 23.158 1.00 81.38 208 PRO A CA 1
ATOM 1517 C C . PRO A 1 208 ? 4.883 -11.304 22.093 1.00 81.38 208 PRO A C 1
ATOM 1519 O O . PRO A 1 208 ? 5.746 -11.384 21.223 1.00 81.38 208 PRO A O 1
ATOM 1522 N N . GLU A 1 209 ? 3.831 -12.123 22.129 1.00 83.25 209 GLU A N 1
ATOM 1523 C CA . GLU A 1 209 ? 3.555 -13.181 21.155 1.00 83.25 209 GLU A CA 1
ATOM 1524 C C . GLU A 1 209 ? 3.271 -12.636 19.745 1.00 83.25 209 GLU A C 1
ATOM 1526 O O . GLU A 1 209 ? 3.710 -13.226 18.757 1.00 83.25 209 GLU A O 1
ATOM 1531 N N . ASP A 1 210 ? 2.591 -11.489 19.647 1.00 77.00 210 ASP A N 1
ATOM 1532 C CA . ASP A 1 210 ? 2.282 -10.819 18.379 1.00 77.00 210 ASP A CA 1
ATOM 1533 C C . ASP A 1 210 ? 3.534 -10.169 17.775 1.00 77.00 210 ASP A C 1
ATOM 1535 O O . ASP A 1 210 ? 3.675 -10.102 16.556 1.00 77.00 210 ASP A O 1
ATOM 1539 N N . VAL A 1 211 ? 4.471 -9.718 18.619 1.00 76.25 211 VAL A N 1
ATOM 1540 C CA . VAL A 1 211 ? 5.774 -9.187 18.178 1.00 76.25 211 VAL A CA 1
ATOM 1541 C C . VAL A 1 211 ? 6.647 -10.301 17.593 1.00 76.25 211 VAL A C 1
ATOM 1543 O O . VAL A 1 211 ? 7.364 -10.082 16.617 1.00 76.25 211 VAL A O 1
ATOM 1546 N N . ALA A 1 212 ? 6.566 -11.509 18.156 1.00 77.94 212 ALA A N 1
ATOM 1547 C CA . ALA A 1 212 ? 7.329 -12.669 17.698 1.00 77.94 212 ALA A CA 1
ATOM 1548 C C . ALA A 1 212 ? 6.830 -13.253 16.362 1.00 77.94 212 ALA A C 1
ATOM 1550 O O . ALA A 1 212 ? 7.552 -14.026 15.730 1.00 77.94 212 ALA A O 1
ATOM 1551 N N . ARG A 1 213 ? 5.618 -12.893 15.917 1.00 75.94 213 ARG A N 1
ATOM 1552 C CA . ARG A 1 213 ? 5.064 -13.276 14.611 1.00 75.94 213 ARG A CA 1
ATOM 1553 C C . ARG A 1 213 ? 5.073 -12.075 13.664 1.00 75.94 213 ARG A C 1
ATOM 1555 O O . ARG A 1 213 ? 4.049 -11.406 13.521 1.00 75.94 213 ARG A O 1
ATOM 1562 N N . PRO A 1 214 ? 6.207 -11.778 13.004 1.00 72.25 214 PRO A N 1
ATOM 1563 C CA . PRO A 1 214 ? 6.234 -10.713 12.017 1.00 72.25 214 PRO A CA 1
ATOM 1564 C C . PRO A 1 214 ? 5.218 -11.020 10.914 1.00 72.25 214 PRO A C 1
ATOM 1566 O O . PRO A 1 214 ? 5.201 -12.120 10.357 1.00 72.25 214 PRO A O 1
ATOM 1569 N N . LEU A 1 215 ? 4.375 -10.033 10.598 1.00 77.06 215 LEU A N 1
ATOM 1570 C CA . LEU A 1 215 ? 3.496 -10.115 9.438 1.00 77.06 215 LEU A CA 1
ATOM 1571 C C . LEU A 1 215 ? 4.350 -10.359 8.185 1.00 77.06 215 LEU A C 1
ATOM 1573 O O . LEU A 1 215 ? 5.449 -9.797 8.079 1.00 77.06 215 LEU A O 1
ATOM 1577 N N . PRO A 1 216 ? 3.871 -11.164 7.222 1.00 86.75 216 PRO A N 1
ATOM 1578 C CA . PRO A 1 216 ? 4.611 -11.386 5.994 1.00 86.75 216 PRO A CA 1
ATOM 1579 C C . PRO A 1 216 ? 4.903 -10.045 5.316 1.00 86.75 216 PRO A C 1
ATOM 1581 O O . PRO A 1 216 ? 4.020 -9.194 5.183 1.00 86.75 216 PRO A O 1
ATOM 1584 N N . GLY A 1 217 ? 6.149 -9.849 4.881 1.00 87.88 217 GLY A N 1
ATOM 1585 C CA . GLY A 1 217 ? 6.533 -8.635 4.169 1.00 87.88 217 GLY A CA 1
ATOM 1586 C C . GLY A 1 217 ? 5.705 -8.445 2.893 1.00 87.88 217 GLY A C 1
ATOM 1587 O O . GLY A 1 217 ? 5.256 -9.414 2.277 1.00 87.88 217 GLY A O 1
ATOM 1588 N N . GLY A 1 218 ? 5.543 -7.193 2.455 1.00 88.31 218 GLY A N 1
ATOM 1589 C CA . GLY A 1 218 ? 4.705 -6.858 1.295 1.00 88.31 218 GLY A CA 1
ATOM 1590 C C . GLY A 1 218 ? 5.058 -7.633 0.018 1.00 88.31 218 GLY A C 1
ATOM 1591 O O . GLY A 1 218 ? 4.160 -8.002 -0.733 1.00 88.31 218 GLY A O 1
ATOM 1592 N N . GLY A 1 219 ? 6.339 -7.957 -0.196 1.00 89.81 219 GLY A N 1
ATOM 1593 C CA . GLY A 1 219 ? 6.779 -8.794 -1.317 1.00 89.81 219 GLY A CA 1
ATOM 1594 C C . GLY A 1 219 ? 6.259 -10.235 -1.246 1.00 89.81 219 GLY A C 1
ATOM 1595 O O . GLY A 1 219 ? 5.793 -10.761 -2.253 1.00 89.81 219 GLY A O 1
ATOM 1596 N N . ALA A 1 220 ? 6.262 -10.855 -0.061 1.00 91.75 220 ALA A N 1
ATOM 1597 C CA . ALA A 1 220 ? 5.749 -12.214 0.126 1.00 91.75 220 ALA A CA 1
ATOM 1598 C C . ALA A 1 220 ? 4.231 -12.281 -0.102 1.00 91.75 220 ALA A C 1
ATOM 1600 O O . ALA A 1 220 ? 3.748 -13.198 -0.764 1.00 91.75 220 ALA A O 1
ATOM 1601 N N . LEU A 1 221 ? 3.487 -11.278 0.383 1.00 94.50 221 LEU A N 1
ATOM 1602 C CA . LEU A 1 221 ? 2.045 -11.170 0.135 1.00 94.50 221 LEU A CA 1
ATOM 1603 C C . LEU A 1 221 ? 1.736 -10.929 -1.345 1.00 94.50 221 LEU A C 1
ATOM 1605 O O . LEU A 1 221 ? 0.810 -11.532 -1.880 1.00 94.50 221 LEU A O 1
ATOM 1609 N N . LEU A 1 222 ? 2.529 -10.095 -2.023 1.00 94.25 222 LEU A N 1
ATOM 1610 C CA . LEU A 1 222 ? 2.382 -9.866 -3.458 1.00 94.25 222 LEU A CA 1
ATOM 1611 C C . LEU A 1 222 ? 2.661 -11.142 -4.271 1.00 94.25 222 LEU A C 1
ATOM 1613 O O . LEU A 1 222 ? 1.942 -11.422 -5.228 1.00 94.25 222 LEU A O 1
ATOM 1617 N N . GLY A 1 223 ? 3.665 -11.930 -3.876 1.00 92.62 223 GLY A N 1
ATOM 1618 C CA . GLY A 1 223 ? 3.936 -13.243 -4.465 1.00 92.62 223 GLY A CA 1
ATOM 1619 C C . GLY A 1 223 ? 2.771 -14.219 -4.273 1.00 92.62 223 GLY A C 1
ATOM 1620 O O . GLY A 1 223 ? 2.307 -14.810 -5.246 1.00 92.62 223 GLY A O 1
ATOM 1621 N N . ALA A 1 224 ? 2.241 -14.325 -3.048 1.00 94.44 224 ALA A N 1
ATOM 1622 C CA . ALA A 1 224 ? 1.079 -15.167 -2.748 1.00 94.44 224 ALA A CA 1
ATOM 1623 C C . ALA A 1 224 ? -0.164 -14.749 -3.553 1.00 94.44 224 ALA A C 1
ATOM 1625 O O . ALA A 1 224 ? -0.828 -15.600 -4.141 1.00 94.44 224 ALA A O 1
ATOM 1626 N N . LEU A 1 225 ? -0.433 -13.443 -3.657 1.00 95.62 225 LEU A N 1
ATOM 1627 C CA . LEU A 1 225 ? -1.510 -12.890 -4.482 1.00 95.62 225 LEU A CA 1
ATOM 1628 C C . LEU A 1 225 ? -1.357 -13.290 -5.948 1.00 95.62 225 LEU A C 1
ATOM 1630 O O . LEU A 1 225 ? -2.301 -13.804 -6.543 1.00 95.62 225 LEU A O 1
ATOM 1634 N N . ARG A 1 226 ? -0.168 -13.095 -6.528 1.00 94.31 226 ARG A N 1
ATOM 1635 C CA . ARG A 1 226 ? 0.095 -13.434 -7.935 1.00 94.31 226 ARG A CA 1
ATOM 1636 C C . ARG A 1 226 ? 0.020 -14.934 -8.205 1.00 94.31 226 ARG A C 1
ATOM 1638 O O . ARG A 1 226 ? -0.322 -15.318 -9.319 1.00 94.31 226 ARG A O 1
ATOM 1645 N N . ALA A 1 227 ? 0.281 -15.768 -7.205 1.00 94.69 227 ALA A N 1
ATOM 1646 C CA . ALA A 1 227 ? 0.075 -17.209 -7.293 1.00 94.69 227 ALA A CA 1
ATOM 1647 C C . ALA A 1 227 ? -1.409 -17.626 -7.194 1.00 94.69 227 ALA A C 1
ATOM 1649 O O . ALA A 1 227 ? -1.713 -18.796 -7.405 1.00 94.69 227 ALA A O 1
ATOM 1650 N N . GLY A 1 228 ? -2.330 -16.702 -6.888 1.00 95.81 228 GLY A N 1
ATOM 1651 C CA . GLY A 1 228 ? -3.742 -17.013 -6.631 1.00 95.81 228 GLY A CA 1
ATOM 1652 C C . GLY A 1 228 ? -4.004 -17.584 -5.233 1.00 95.81 228 GLY A C 1
ATOM 1653 O O . GLY A 1 228 ? -5.026 -18.221 -5.015 1.00 95.81 228 GLY A O 1
ATOM 1654 N N . ASP A 1 229 ? -3.079 -17.368 -4.295 1.00 96.38 229 ASP A N 1
ATOM 1655 C CA . ASP A 1 229 ? -3.139 -17.826 -2.902 1.00 96.38 229 ASP A CA 1
ATOM 1656 C C . ASP A 1 229 ? -3.434 -19.330 -2.694 1.00 96.38 229 ASP A C 1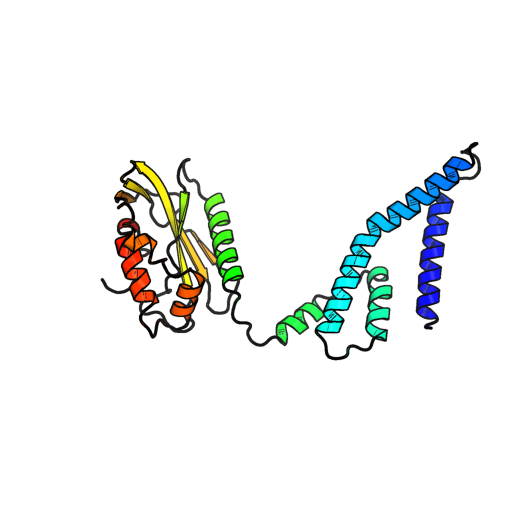
ATOM 1658 O O . ASP A 1 229 ? -4.320 -19.687 -1.914 1.00 96.38 229 ASP A O 1
ATOM 1662 N N . PRO A 1 230 ? -2.690 -20.246 -3.344 1.00 94.69 230 PRO A N 1
ATOM 1663 C CA . PRO A 1 230 ? -2.976 -21.682 -3.279 1.00 94.69 230 PRO A CA 1
ATOM 1664 C C . PRO A 1 230 ? -2.865 -22.263 -1.859 1.00 94.69 230 PRO A C 1
ATOM 1666 O O . PRO A 1 230 ? -3.550 -23.227 -1.532 1.00 94.69 230 PRO A O 1
ATOM 1669 N N . ASP A 1 231 ? -2.035 -21.650 -1.011 1.00 94.81 231 ASP A N 1
ATOM 1670 C CA . ASP A 1 231 ? -1.771 -22.088 0.363 1.00 94.81 231 ASP A CA 1
ATOM 1671 C C . ASP A 1 231 ? -2.602 -21.323 1.416 1.00 94.81 231 ASP A C 1
ATOM 1673 O O . ASP A 1 231 ? -2.400 -21.517 2.616 1.00 94.81 231 ASP A O 1
ATOM 1677 N N . GLY A 1 232 ? -3.480 -20.395 1.007 1.00 95.62 232 GLY A N 1
ATOM 1678 C CA . GLY A 1 232 ? -4.270 -19.562 1.928 1.00 95.62 232 GLY A CA 1
ATOM 1679 C C . GLY A 1 232 ? -3.454 -18.562 2.765 1.00 95.62 232 GLY A C 1
ATOM 1680 O O . GLY A 1 232 ? -3.939 -18.044 3.776 1.00 95.62 232 GLY A O 1
ATOM 1681 N N . ARG A 1 233 ? -2.198 -18.293 2.388 1.00 94.75 233 ARG A N 1
ATOM 1682 C CA . ARG A 1 233 ? -1.287 -17.386 3.108 1.00 94.75 233 ARG A CA 1
ATOM 1683 C C . ARG A 1 233 ? -1.742 -15.933 3.018 1.00 94.75 233 ARG A C 1
ATOM 1685 O O . ARG A 1 233 ? -1.674 -15.216 4.018 1.00 94.75 233 ARG A O 1
ATOM 1692 N N . LEU A 1 234 ? -2.194 -15.496 1.842 1.00 95.94 234 LEU A N 1
ATOM 1693 C CA . LEU A 1 234 ? -2.753 -14.157 1.661 1.00 95.94 234 LEU A CA 1
ATOM 1694 C C . LEU A 1 234 ? -4.051 -14.029 2.460 1.00 95.94 234 LEU A C 1
ATOM 1696 O O . LEU A 1 234 ? -4.202 -13.058 3.200 1.00 95.94 234 LEU A O 1
ATOM 1700 N N . ALA A 1 235 ? -4.951 -15.012 2.367 1.00 96.94 235 ALA A N 1
ATOM 1701 C CA . ALA A 1 235 ? -6.202 -15.024 3.119 1.00 96.94 235 ALA A CA 1
ATOM 1702 C C . ALA A 1 235 ? -5.962 -14.867 4.628 1.00 96.94 235 ALA A C 1
ATOM 1704 O O . ALA A 1 235 ? -6.547 -13.978 5.249 1.00 96.94 235 ALA A O 1
ATOM 1705 N N . ALA A 1 236 ? -5.054 -15.662 5.205 1.00 95.25 236 ALA A N 1
ATOM 1706 C CA . ALA A 1 236 ? -4.713 -15.587 6.625 1.00 95.25 236 ALA A CA 1
ATOM 1707 C C . ALA A 1 236 ? -4.181 -14.198 7.025 1.00 95.25 236 ALA A C 1
ATOM 1709 O O . ALA A 1 236 ? -4.662 -13.607 7.994 1.00 95.25 236 ALA A O 1
ATOM 1710 N N . ALA A 1 237 ? -3.252 -13.639 6.243 1.00 94.94 237 ALA A N 1
ATOM 1711 C CA . ALA A 1 237 ? -2.691 -12.315 6.507 1.00 94.94 237 ALA A CA 1
ATOM 1712 C C . ALA A 1 237 ? -3.742 -11.193 6.401 1.00 94.94 237 ALA A C 1
ATOM 1714 O O . ALA A 1 237 ? -3.729 -10.252 7.197 1.00 94.94 237 ALA A O 1
ATOM 1715 N N . LEU A 1 238 ? -4.675 -11.286 5.447 1.00 95.81 238 LEU A N 1
ATOM 1716 C CA . LEU A 1 238 ? -5.748 -10.302 5.283 1.00 95.81 238 LEU A CA 1
ATOM 1717 C C . LEU A 1 238 ? -6.817 -10.401 6.379 1.00 95.81 238 LEU A C 1
ATOM 1719 O O . LEU A 1 238 ? -7.346 -9.369 6.793 1.00 95.81 238 LEU A O 1
ATOM 1723 N N . VAL A 1 239 ? -7.118 -11.604 6.880 1.00 95.62 239 VAL A N 1
ATOM 1724 C CA . VAL A 1 239 ? -7.996 -11.795 8.050 1.00 95.62 239 VAL A CA 1
ATOM 1725 C C . VAL A 1 239 ? -7.369 -11.176 9.297 1.00 95.62 239 VAL A C 1
ATOM 1727 O O . VAL A 1 239 ? -8.039 -10.448 10.032 1.00 95.62 239 VAL A O 1
ATOM 1730 N N . GLU A 1 240 ? -6.076 -11.407 9.512 1.00 93.25 240 GLU A N 1
ATOM 1731 C CA . GLU A 1 240 ? -5.349 -10.811 10.629 1.00 93.25 240 GLU A CA 1
ATOM 1732 C C . GLU A 1 240 ? -5.316 -9.279 10.528 1.00 93.25 240 GLU A C 1
ATOM 1734 O O . GLU A 1 240 ? -5.649 -8.580 11.490 1.00 93.25 240 GLU A O 1
ATOM 1739 N N . TRP A 1 241 ? -4.993 -8.744 9.347 1.00 94.38 241 TRP A N 1
ATOM 1740 C CA . TRP A 1 241 ? -5.023 -7.304 9.095 1.00 94.38 241 TRP A CA 1
ATOM 1741 C C . TRP A 1 241 ? -6.419 -6.709 9.325 1.00 94.38 241 TRP A C 1
ATOM 1743 O O . TRP A 1 241 ? -6.542 -5.691 10.005 1.00 94.38 241 TRP A O 1
ATOM 1753 N N . ARG A 1 242 ? -7.487 -7.369 8.853 1.00 94.56 242 ARG A N 1
ATOM 1754 C CA . ARG A 1 242 ? -8.880 -6.957 9.106 1.00 94.56 242 ARG A CA 1
ATOM 1755 C C . ARG A 1 242 ? -9.168 -6.824 10.602 1.00 94.56 242 ARG A C 1
ATOM 1757 O O . ARG A 1 242 ? -9.821 -5.861 10.997 1.00 94.56 242 ARG A O 1
ATOM 1764 N N . GLY A 1 243 ? -8.688 -7.760 11.423 1.00 91.75 243 GLY A N 1
ATOM 1765 C CA . GLY A 1 243 ? -8.854 -7.705 12.878 1.00 91.75 243 GLY A CA 1
ATOM 1766 C C . GLY A 1 243 ? -8.178 -6.486 13.515 1.00 91.75 243 GLY A C 1
ATOM 1767 O O . GLY A 1 243 ? -8.705 -5.921 14.472 1.00 91.75 243 GLY A O 1
ATOM 1768 N N . ARG A 1 244 ? -7.049 -6.043 12.951 1.00 91.12 244 ARG A N 1
ATOM 1769 C CA . ARG A 1 244 ? -6.289 -4.867 13.411 1.00 91.12 244 ARG A CA 1
ATOM 1770 C C . ARG A 1 244 ? -6.793 -3.547 12.821 1.00 91.12 244 ARG A C 1
ATOM 1772 O O . ARG A 1 244 ? -6.538 -2.498 13.399 1.00 91.12 244 ARG A O 1
ATOM 1779 N N . SER A 1 245 ? -7.486 -3.581 11.683 1.00 94.31 245 SER A N 1
ATOM 1780 C CA . SER A 1 245 ? -7.888 -2.401 10.903 1.00 94.31 245 SER A CA 1
ATOM 1781 C C . SER A 1 245 ? -9.388 -2.381 10.597 1.00 94.31 245 SER A C 1
ATOM 1783 O O . SER A 1 245 ? -9.810 -2.115 9.472 1.00 94.31 245 SER A O 1
ATOM 1785 N N . GLY A 1 246 ? -10.214 -2.688 11.601 1.00 94.19 246 GLY A N 1
ATOM 1786 C CA . GLY A 1 246 ? -11.643 -2.950 11.424 1.00 94.19 246 GLY A CA 1
ATOM 1787 C C . GLY A 1 246 ? -12.462 -1.802 10.821 1.00 94.19 246 GLY A C 1
ATOM 1788 O O . GLY A 1 246 ? -13.465 -2.074 10.159 1.00 94.19 246 GLY A O 1
ATOM 1789 N N . LEU A 1 247 ? -12.083 -0.531 11.017 1.00 96.44 247 LEU A N 1
ATOM 1790 C CA . LEU A 1 247 ? -12.777 0.589 10.357 1.00 96.44 247 LEU A CA 1
ATOM 1791 C C . LEU A 1 247 ? -12.497 0.600 8.850 1.00 96.44 247 LEU A C 1
ATOM 1793 O O . LEU A 1 247 ? -13.432 0.583 8.052 1.00 96.44 247 LEU A O 1
ATOM 1797 N N . VAL A 1 248 ? -11.220 0.539 8.466 1.00 97.06 248 VAL A N 1
ATOM 1798 C CA . VAL A 1 248 ? -10.795 0.523 7.056 1.00 97.06 248 VAL A CA 1
ATOM 1799 C C . VAL A 1 248 ? -11.313 -0.726 6.349 1.00 97.06 248 VAL A C 1
ATOM 1801 O O . VAL A 1 248 ? -11.860 -0.636 5.256 1.00 97.06 248 VAL A O 1
ATOM 1804 N N . ALA A 1 249 ? -11.209 -1.894 6.984 1.00 96.94 249 ALA A N 1
ATOM 1805 C CA . ALA A 1 249 ? -11.596 -3.169 6.387 1.00 96.94 249 ALA A CA 1
ATOM 1806 C C . ALA A 1 249 ? -13.103 -3.288 6.092 1.00 96.94 249 ALA A C 1
ATOM 1808 O O . ALA A 1 249 ? -13.488 -4.042 5.199 1.00 96.94 249 ALA A O 1
ATOM 1809 N N . ARG A 1 250 ? -13.955 -2.554 6.823 1.00 97.06 250 ARG A N 1
ATOM 1810 C CA . ARG A 1 250 ? -15.410 -2.493 6.586 1.00 97.06 250 ARG A CA 1
ATOM 1811 C C . ARG A 1 250 ? -15.812 -1.446 5.549 1.00 97.06 250 ARG A C 1
ATOM 1813 O O . ARG A 1 250 ? -16.971 -1.418 5.146 1.00 97.06 250 ARG A O 1
ATOM 1820 N N . HIS A 1 251 ? -14.886 -0.591 5.118 1.00 97.94 251 HIS A N 1
ATOM 1821 C CA . HIS A 1 251 ? -15.179 0.437 4.131 1.00 97.94 251 HIS A CA 1
ATOM 1822 C C . HIS A 1 251 ? -15.598 -0.199 2.787 1.00 97.94 251 HIS A C 1
ATOM 1824 O O . HIS A 1 251 ? -14.933 -1.143 2.346 1.00 97.94 251 HIS A O 1
ATOM 1830 N N . PRO A 1 252 ? -16.628 0.320 2.085 1.00 97.62 252 PRO A N 1
ATOM 1831 C CA . PRO A 1 252 ? -17.120 -0.263 0.829 1.00 97.62 252 PRO A CA 1
ATOM 1832 C C . PRO A 1 252 ? -16.067 -0.383 -0.278 1.00 97.62 252 PRO A C 1
ATOM 1834 O O . PRO A 1 252 ? -16.150 -1.281 -1.106 1.00 97.62 252 PRO A O 1
ATOM 1837 N N . ALA A 1 253 ? -15.057 0.492 -0.278 1.00 97.19 253 ALA A N 1
ATOM 1838 C CA . ALA A 1 253 ? -13.945 0.408 -1.226 1.00 97.19 253 ALA A CA 1
ATOM 1839 C C . ALA A 1 253 ? -12.957 -0.733 -0.915 1.00 97.19 253 ALA A C 1
ATOM 1841 O O . ALA A 1 253 ? -12.246 -1.165 -1.809 1.00 97.19 253 ALA A O 1
ATOM 1842 N N . VAL A 1 254 ? -12.882 -1.211 0.334 1.00 97.56 254 VAL A N 1
ATOM 1843 C CA . VAL A 1 254 ? -11.907 -2.227 0.779 1.00 97.56 254 VAL A CA 1
ATOM 1844 C C . VAL A 1 254 ? -12.549 -3.607 0.866 1.00 97.56 254 VAL A C 1
ATOM 1846 O O . VAL A 1 254 ? -11.962 -4.588 0.416 1.00 97.56 254 VAL A O 1
ATOM 1849 N N . ALA A 1 255 ? -13.752 -3.690 1.439 1.00 97.44 255 ALA A N 1
ATOM 1850 C CA . ALA A 1 255 ? -14.426 -4.948 1.750 1.00 97.44 255 ALA A CA 1
ATOM 1851 C C . ALA A 1 255 ? -14.509 -5.952 0.574 1.00 97.44 255 ALA A C 1
ATOM 1853 O O . ALA A 1 255 ? -14.260 -7.133 0.823 1.00 97.44 255 ALA A O 1
ATOM 1854 N N . PRO A 1 256 ? -14.764 -5.538 -0.688 1.00 97.44 256 PRO A N 1
ATOM 1855 C CA . PRO A 1 256 ? -14.830 -6.458 -1.832 1.00 97.44 256 PRO A CA 1
ATOM 1856 C C . PRO A 1 256 ? -13.516 -7.186 -2.154 1.00 97.44 256 PRO A C 1
ATOM 1858 O O . PRO A 1 256 ? -13.522 -8.186 -2.870 1.00 97.44 256 PRO A O 1
ATOM 1861 N N . HIS A 1 257 ? -12.388 -6.684 -1.650 1.00 97.12 257 HIS A N 1
ATOM 1862 C CA . HIS A 1 257 ? -11.060 -7.235 -1.913 1.00 97.12 257 HIS A CA 1
ATOM 1863 C C . HIS A 1 257 ? -10.587 -8.229 -0.847 1.00 97.12 257 HIS A C 1
ATOM 1865 O O . HIS A 1 257 ? -9.499 -8.794 -0.960 1.00 97.12 257 HIS A O 1
ATOM 1871 N N . LEU A 1 258 ? -11.364 -8.408 0.219 1.00 97.25 258 LEU A N 1
ATOM 1872 C CA . LEU A 1 258 ? -10.983 -9.231 1.357 1.00 97.25 258 LEU A CA 1
ATOM 1873 C C . LEU A 1 258 ? -11.687 -10.598 1.314 1.00 97.25 258 LEU A C 1
ATOM 1875 O O . LEU A 1 258 ? -12.796 -10.697 0.786 1.00 97.25 258 LEU A O 1
ATOM 1879 N N . PRO A 1 259 ? -11.102 -11.642 1.931 1.00 95.56 259 PRO A N 1
ATOM 1880 C CA . PRO A 1 259 ? -11.777 -12.928 2.098 1.00 95.56 259 PRO A CA 1
ATOM 1881 C C . PRO A 1 259 ? -13.114 -12.778 2.834 1.00 95.56 259 PRO A C 1
ATOM 1883 O O . PRO A 1 259 ? -13.206 -11.932 3.725 1.00 95.56 259 PRO A O 1
ATOM 1886 N N . PRO A 1 260 ? -14.145 -13.590 2.545 1.00 92.44 260 PRO A N 1
ATOM 1887 C CA . PRO A 1 260 ? -15.368 -13.593 3.348 1.00 92.44 260 PRO A CA 1
ATOM 1888 C C . PRO A 1 260 ? -15.023 -13.825 4.829 1.00 92.44 260 PRO A C 1
ATOM 1890 O O . PRO A 1 260 ? -14.119 -14.600 5.145 1.00 92.44 260 PRO A O 1
ATOM 1893 N N . GLY A 1 261 ? -15.652 -13.043 5.709 1.00 82.44 261 GLY A N 1
ATOM 1894 C CA . GLY A 1 261 ? -15.429 -13.061 7.159 1.00 82.44 261 GLY A CA 1
ATOM 1895 C C . GLY A 1 261 ? -16.495 -13.833 7.911 1.00 82.44 261 GLY A C 1
ATOM 1896 O O . GLY A 1 261 ? -17.572 -14.065 7.319 1.00 82.44 261 GLY A O 1
#

Sequence (261 aa):
MDPVAIGLGAAVCVLVAVLASQLDPPGRSSDPSMVWEAGVAVGFGAVVVAGPFWLAQGVLTLLAMLDDGGAPAWGLWLWWFVAPVVGWSPGASVVRGVRRARPAREPDLHAVAAAVQQAAIAAWADLAAPPGWELRRTPPLPASWPPAPGGAAVWLCYAERDDTPAAIEVAAPWARITLPADAVVPTVERLEAGVHPLGLQGIRPLAPEDVARPLPGGGALLGALRAGDPDGRLAAALVEWRGRSGLVARHPAVAPHLPPG

pLDDT: mean 80.01, std 17.55, range [43.12, 98.5]

Secondary structure (DSSP, 8-state):
--HHHHHHHHHHHHHHHHHHHTT--TTS-S-HHHHHHHHHHHHHHHHHHHHHHHHHHHHHHHHHHHHSTT--HHHHHHHHHHHHHTT--S-HHHHHHHHHHS------HHHHHHHHHHHHHHHHHTSBPPTT-EEEEPPPEESSSSPPTTPPEEEEEEEEEEEETTEEEEEPP-EEEEE-TT-SS-EEEE--SB--EEEEEE-PPPPHHHHHSPPPPHHHHHHHHHTT-TTSHHHHHHHHHHHH-HHHHTSTTTGGGSPP-